Protein AF-A0A3D4HTP5-F1 (afdb_monomer)

Secondary structure (DSSP, 8-state):
-EEETTEEEEEEE-TTS-EEEEEEE---GGGG-GGGGSHHHHHHHHHHHHHHHHHHHHHHHHHHHHHHHHHHHHHHHHHHHTTS--S--------SSSTTTHHHHHHHHHHHHHHHHHHHHHHHHHHHHHIIIIIHHHHHHHHHTTT---HHHHHHHHHHHHHHHHHHHHHHHTTSHHHHHHHHHHHHHHHHHHHHHTT----HHHHHTS-S--TT-THHHHHHHHHHHHHS---HHHHHHHHHHHHHHH--

Structure (mmCIF, N/CA/C/O backbone):
data_AF-A0A3D4HTP5-F1
#
_entry.id   AF-A0A3D4HTP5-F1
#
loop_
_atom_site.group_PDB
_atom_site.id
_atom_site.type_symbol
_atom_site.label_atom_id
_atom_site.label_alt_id
_atom_site.label_comp_id
_atom_site.label_asym_id
_atom_site.label_entity_id
_atom_site.label_seq_id
_atom_site.pdbx_PDB_ins_code
_atom_site.Cartn_x
_atom_site.Cartn_y
_atom_site.Cartn_z
_atom_site.occupancy
_atom_site.B_iso_or_equiv
_atom_site.auth_seq_id
_atom_site.auth_comp_id
_atom_site.auth_asym_id
_atom_site.auth_atom_id
_atom_site.pdbx_PDB_model_num
ATOM 1 N N . MET A 1 1 ? -6.773 -2.647 12.340 1.00 84.62 1 MET A N 1
ATOM 2 C CA . MET A 1 1 ? -7.974 -3.427 11.977 1.00 84.62 1 MET A CA 1
ATOM 3 C C . MET A 1 1 ? -7.534 -4.871 11.833 1.00 84.62 1 MET A C 1
ATOM 5 O O . MET A 1 1 ? -6.486 -5.080 11.247 1.00 84.62 1 MET A O 1
ATOM 9 N N . MET A 1 2 ? -8.276 -5.836 12.369 1.00 85.44 2 MET A N 1
ATOM 10 C CA . MET A 1 2 ? -8.058 -7.263 12.102 1.00 85.44 2 MET A CA 1
ATOM 11 C C . MET A 1 2 ? -9.326 -7.842 11.483 1.00 85.44 2 MET A C 1
ATOM 13 O O . MET A 1 2 ? -10.420 -7.552 11.966 1.00 85.44 2 MET A O 1
ATOM 17 N N . LYS A 1 3 ? -9.192 -8.648 10.428 1.00 82.50 3 LYS A N 1
ATOM 18 C CA . LYS A 1 3 ? -10.312 -9.311 9.747 1.00 82.50 3 LYS A CA 1
ATOM 19 C C . LYS A 1 3 ? -10.199 -10.824 9.912 1.00 82.50 3 LYS A C 1
ATOM 21 O O . LYS A 1 3 ? -9.136 -11.393 9.683 1.00 82.50 3 LYS A O 1
ATOM 26 N N . ASN A 1 4 ? -11.307 -11.469 10.254 1.00 83.81 4 ASN A N 1
ATOM 27 C CA . ASN A 1 4 ? -11.456 -12.916 10.251 1.00 83.81 4 ASN A CA 1
ATOM 28 C C . ASN A 1 4 ? -12.763 -13.285 9.541 1.00 83.81 4 ASN A C 1
ATOM 30 O O . ASN A 1 4 ? -13.847 -13.001 10.052 1.00 83.81 4 ASN A O 1
ATOM 34 N N . GLN A 1 5 ? -12.651 -13.908 8.366 1.00 82.88 5 GLN A N 1
ATOM 35 C CA . GLN A 1 5 ? -13.792 -14.252 7.509 1.00 82.88 5 GLN A CA 1
ATOM 36 C C . GLN A 1 5 ? -14.710 -13.031 7.284 1.00 82.88 5 GLN A C 1
ATOM 38 O O . GLN A 1 5 ? -14.264 -12.024 6.726 1.00 82.88 5 GLN A O 1
ATOM 43 N N . ASP A 1 6 ? -15.949 -13.104 7.765 1.00 82.44 6 ASP A N 1
ATOM 44 C CA . ASP A 1 6 ? -16.995 -12.088 7.609 1.00 82.44 6 ASP A CA 1
ATOM 45 C C . ASP A 1 6 ? -17.052 -11.108 8.792 1.00 82.44 6 ASP A C 1
ATOM 47 O O . ASP A 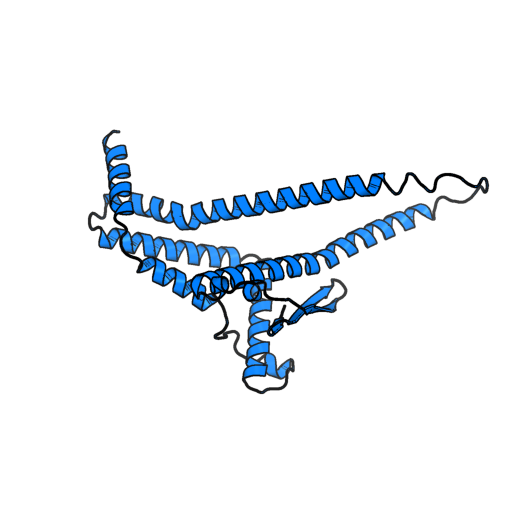1 6 ? -17.965 -10.292 8.910 1.00 82.44 6 ASP A O 1
ATOM 51 N N . THR A 1 7 ? -16.075 -11.173 9.694 1.00 85.06 7 THR A N 1
ATOM 52 C CA . THR A 1 7 ? -15.962 -10.281 10.850 1.00 85.06 7 THR A CA 1
ATOM 53 C C . THR A 1 7 ? -14.696 -9.451 10.755 1.00 85.06 7 THR A C 1
ATOM 55 O O . THR A 1 7 ? -13.649 -9.920 10.306 1.00 85.06 7 THR A O 1
ATOM 58 N N . TYR A 1 8 ? -14.774 -8.200 11.193 1.00 88.88 8 TYR A N 1
ATOM 59 C CA . TYR A 1 8 ? -13.596 -7.374 11.394 1.00 88.88 8 TYR A CA 1
ATOM 60 C C . TYR A 1 8 ? -13.726 -6.562 12.680 1.00 88.88 8 TYR A C 1
ATOM 62 O O . TYR A 1 8 ? -14.823 -6.201 13.110 1.00 88.88 8 TYR A O 1
ATOM 70 N N . ALA A 1 9 ? -12.585 -6.302 13.306 1.00 89.50 9 ALA A N 1
ATOM 71 C CA . ALA A 1 9 ? -12.478 -5.479 14.495 1.00 89.50 9 ALA A CA 1
ATOM 72 C C . ALA A 1 9 ? -11.539 -4.302 14.229 1.00 89.50 9 ALA A C 1
ATOM 74 O O . ALA A 1 9 ? -10.416 -4.471 13.732 1.00 89.50 9 ALA A O 1
ATOM 75 N N . THR A 1 10 ? -11.986 -3.109 14.598 1.00 88.75 10 THR A N 1
ATOM 76 C CA . THR A 1 10 ? -11.198 -1.881 14.533 1.00 88.75 10 THR A CA 1
ATOM 77 C C . THR A 1 10 ? -11.013 -1.351 15.941 1.00 88.75 10 THR A C 1
ATOM 79 O O . THR A 1 10 ? -11.982 -1.011 16.609 1.00 88.75 10 THR A O 1
ATOM 82 N N . ALA A 1 11 ? -9.760 -1.278 16.382 1.00 89.00 11 ALA A N 1
ATOM 83 C CA . ALA A 1 11 ? -9.383 -0.629 17.627 1.00 89.00 11 ALA A CA 1
ATOM 84 C C . ALA A 1 11 ? -8.788 0.748 17.317 1.00 89.00 11 ALA A C 1
ATOM 86 O O . ALA A 1 11 ? -7.872 0.844 16.497 1.00 89.00 11 ALA A O 1
ATOM 87 N N . VAL A 1 12 ? -9.297 1.790 17.971 1.00 87.56 12 VAL A N 1
ATOM 88 C CA . VAL A 1 12 ? -8.819 3.173 17.851 1.00 87.56 12 VAL A CA 1
ATOM 89 C C . VAL A 1 12 ? -8.373 3.640 19.230 1.00 87.56 12 VAL A C 1
ATOM 91 O O . VAL A 1 12 ? -9.108 3.494 20.205 1.00 87.56 12 VAL A O 1
ATOM 94 N N . ARG A 1 13 ? -7.157 4.184 19.319 1.00 87.31 13 ARG A N 1
ATOM 95 C CA . ARG A 1 13 ? -6.665 4.857 20.524 1.00 87.31 13 ARG A CA 1
ATOM 96 C C . ARG A 1 13 ? -7.068 6.326 20.443 1.00 87.31 13 ARG A C 1
ATOM 98 O O . ARG A 1 13 ? -6.593 7.026 19.552 1.00 87.31 13 ARG A O 1
ATOM 105 N N . LYS A 1 14 ? -7.913 6.769 21.366 1.00 86.75 14 LYS A N 1
ATOM 106 C CA . LYS A 1 14 ? -8.304 8.171 21.511 1.00 86.75 14 LYS A CA 1
ATOM 107 C C . LYS A 1 14 ? -7.151 9.017 22.080 1.00 86.75 14 LYS A C 1
ATOM 109 O O . LYS A 1 14 ? -6.247 8.464 22.719 1.00 86.75 14 LYS A O 1
ATOM 114 N N . PRO A 1 15 ? -7.196 10.351 21.932 1.00 80.31 15 PRO A N 1
ATOM 115 C CA . PRO A 1 15 ? -6.249 11.277 22.563 1.00 80.31 15 PRO A CA 1
ATOM 116 C C . PRO A 1 15 ? -6.150 11.137 24.090 1.00 80.31 15 PRO A C 1
ATOM 118 O O . PRO A 1 15 ? -5.066 11.276 24.652 1.00 80.31 15 PRO A O 1
ATOM 121 N N . ASN A 1 16 ? -7.244 10.762 24.763 1.00 85.31 16 ASN A N 1
ATOM 122 C CA . ASN A 1 16 ? -7.269 10.463 26.202 1.00 85.31 16 ASN A CA 1
ATOM 123 C C . ASN A 1 16 ? -6.614 9.109 26.584 1.00 85.31 16 ASN A C 1
ATOM 125 O O . ASN A 1 16 ? -6.737 8.671 27.726 1.00 85.31 16 ASN A O 1
ATOM 129 N N . ASN A 1 17 ? -5.932 8.441 25.643 1.00 83.56 17 ASN A N 1
ATOM 130 C CA . ASN A 1 17 ? -5.329 7.106 25.756 1.00 83.56 17 ASN A CA 1
ATOM 131 C C . ASN A 1 17 ? -6.298 5.928 25.944 1.00 83.56 17 ASN A C 1
ATOM 133 O O . ASN A 1 17 ? -5.842 4.788 26.073 1.00 83.56 17 ASN A O 1
ATOM 137 N N . GLU A 1 18 ? -7.606 6.157 25.890 1.00 88.94 18 GLU A N 1
ATOM 138 C CA . GLU A 1 18 ? -8.606 5.096 25.887 1.00 88.94 18 GLU A CA 1
ATOM 139 C C . GLU A 1 18 ? -8.599 4.357 24.541 1.00 88.94 18 GLU A C 1
ATOM 141 O O . GLU A 1 18 ? -8.427 4.960 23.479 1.00 88.94 18 GLU A O 1
ATOM 146 N N . ILE A 1 19 ? -8.798 3.039 24.567 1.00 88.25 19 ILE A N 1
ATOM 147 C CA . ILE A 1 19 ? -8.911 2.223 23.356 1.00 88.25 19 ILE A CA 1
ATOM 148 C C . ILE A 1 19 ? -10.373 1.830 23.177 1.00 88.25 19 ILE A C 1
ATOM 150 O O . ILE A 1 19 ? -10.915 1.081 23.985 1.00 88.25 19 ILE A O 1
ATOM 154 N N . VAL A 1 20 ? -10.991 2.291 22.090 1.00 88.69 20 VAL A N 1
ATOM 155 C CA . VAL A 1 20 ? -12.335 1.859 21.691 1.00 88.69 20 VAL A CA 1
ATOM 156 C C . VAL A 1 20 ? -12.218 0.814 20.602 1.00 88.69 20 VAL A C 1
ATOM 158 O O . VAL A 1 20 ? -11.458 0.977 19.649 1.00 88.69 20 VAL A O 1
ATOM 161 N N . VAL A 1 21 ? -12.984 -0.263 20.746 1.00 89.62 21 VAL A N 1
ATOM 162 C CA . VAL A 1 21 ? -13.021 -1.364 19.788 1.00 89.62 21 VAL A CA 1
ATOM 163 C C . VAL A 1 21 ? -14.419 -1.470 19.206 1.00 89.62 21 VAL A C 1
ATOM 165 O O . VAL A 1 21 ? -15.380 -1.720 19.928 1.00 89.62 21 VAL A O 1
ATOM 168 N N . GLU A 1 22 ? -14.521 -1.336 17.890 1.00 87.50 22 GLU A N 1
ATOM 169 C CA . GLU A 1 22 ? -15.730 -1.669 17.148 1.00 87.50 22 GLU A CA 1
ATOM 170 C C . GLU A 1 22 ? -15.566 -3.051 16.521 1.00 87.50 22 GLU A C 1
ATOM 172 O O . GLU A 1 22 ? -14.589 -3.309 15.811 1.00 87.50 22 GLU A O 1
ATOM 177 N N . LYS A 1 23 ? -16.527 -3.942 16.769 1.00 88.19 23 LYS A N 1
ATOM 178 C CA . LYS A 1 23 ? -16.663 -5.206 16.043 1.00 88.19 23 LYS A CA 1
ATOM 179 C C . LYS A 1 23 ? -17.814 -5.061 15.063 1.00 88.19 23 LYS A C 1
ATOM 181 O O . LYS A 1 23 ? -18.938 -4.792 15.472 1.00 88.19 23 LYS A O 1
ATOM 186 N N . SER A 1 24 ? -17.529 -5.277 13.789 1.00 84.19 24 SER A N 1
ATOM 187 C CA . SER A 1 24 ? -18.505 -5.165 12.713 1.00 84.19 24 SER A CA 1
ATOM 188 C C . SER A 1 24 ? -18.488 -6.430 11.853 1.00 84.19 24 SER A C 1
ATOM 190 O O . SER A 1 24 ? -17.481 -7.135 11.751 1.00 84.19 24 SER A O 1
ATOM 192 N N . THR A 1 25 ? -19.630 -6.731 11.237 1.00 83.12 25 THR A N 1
ATOM 193 C CA . THR A 1 25 ? -19.750 -7.816 10.256 1.00 83.12 25 THR A CA 1
ATOM 194 C C . THR A 1 25 ? -19.745 -7.238 8.849 1.00 83.12 25 THR A C 1
ATOM 196 O O . THR A 1 25 ? -20.262 -6.148 8.594 1.00 83.12 25 THR A O 1
ATOM 199 N N . TYR A 1 26 ? -19.132 -7.964 7.927 1.00 74.12 26 TYR A N 1
ATOM 200 C CA . TYR A 1 26 ? -19.064 -7.625 6.520 1.00 74.12 26 TYR A CA 1
ATOM 201 C C . TYR A 1 26 ? -19.569 -8.808 5.700 1.00 74.12 26 TYR A C 1
ATOM 203 O O . TYR A 1 26 ? -19.064 -9.917 5.832 1.00 74.12 26 TYR A O 1
ATOM 211 N N . LYS A 1 27 ? -20.557 -8.567 4.837 1.00 71.75 27 LYS A N 1
ATOM 212 C CA . LYS A 1 27 ? -21.042 -9.570 3.884 1.00 71.75 27 LYS A CA 1
ATOM 213 C C . LYS A 1 27 ? -20.348 -9.343 2.548 1.00 71.75 27 LYS A C 1
ATOM 215 O O . LYS A 1 27 ? -20.526 -8.276 1.961 1.00 71.75 27 LYS A O 1
ATOM 220 N N . ASN A 1 28 ? -19.592 -10.335 2.077 1.00 66.75 28 ASN A N 1
ATOM 221 C CA . ASN A 1 28 ? -18.894 -10.246 0.796 1.00 66.75 28 ASN A CA 1
ATOM 222 C C . ASN A 1 28 ? -19.899 -10.041 -0.339 1.00 66.75 28 ASN A C 1
ATOM 224 O O . ASN A 1 28 ? -20.888 -10.766 -0.467 1.00 66.75 28 ASN A O 1
ATOM 228 N N . PHE A 1 29 ? -19.642 -9.047 -1.188 1.00 63.19 29 PHE A N 1
ATOM 229 C CA . PHE A 1 29 ? -20.507 -8.788 -2.338 1.00 63.19 29 PHE A CA 1
ATOM 230 C C . PHE A 1 29 ? -20.391 -9.904 -3.392 1.00 63.19 29 PHE A C 1
ATOM 232 O O . PHE A 1 29 ? -21.346 -10.200 -4.114 1.00 63.19 29 PHE A O 1
ATOM 239 N N . SER A 1 30 ? -19.233 -10.572 -3.418 1.00 57.81 30 SER A N 1
ATOM 240 C CA . SER A 1 30 ? -18.876 -11.663 -4.333 1.00 57.81 30 SER A CA 1
ATOM 241 C C . SER A 1 30 ? -19.809 -12.885 -4.267 1.00 57.81 30 SER A C 1
ATOM 243 O O . SER A 1 30 ? -19.968 -13.596 -5.261 1.00 57.81 30 SER A O 1
ATOM 245 N N . ASP A 1 31 ? -20.508 -13.105 -3.148 1.00 62.72 31 ASP A N 1
ATOM 246 C CA . ASP A 1 31 ? -21.369 -14.284 -2.972 1.00 62.72 31 ASP A CA 1
ATOM 247 C C . ASP A 1 31 ? -22.718 -14.182 -3.705 1.00 62.72 31 ASP A C 1
ATOM 249 O O . ASP A 1 31 ? -23.429 -15.180 -3.844 1.00 62.72 31 ASP A O 1
ATOM 253 N N . LYS A 1 32 ? -23.077 -12.998 -4.225 1.00 65.19 32 LYS A N 1
ATOM 254 C CA . LYS A 1 32 ? -24.398 -12.758 -4.828 1.00 65.19 32 LYS A CA 1
ATOM 255 C C . LYS A 1 32 ? -24.567 -13.276 -6.258 1.00 65.19 32 LYS A C 1
ATOM 257 O O . LYS A 1 32 ? -25.706 -13.471 -6.674 1.00 65.19 32 LYS A O 1
ATOM 262 N N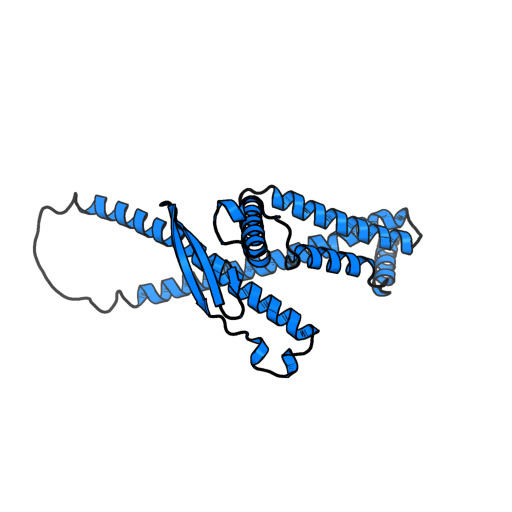 . VAL A 1 33 ? -23.499 -13.483 -7.039 1.00 66.25 33 VAL A N 1
ATOM 263 C CA . VAL A 1 33 ? -23.645 -13.785 -8.481 1.00 66.25 33 VAL A CA 1
ATOM 264 C C . VAL A 1 33 ? -22.615 -14.807 -8.969 1.00 66.25 33 VAL A C 1
ATOM 266 O O . VAL A 1 33 ? -21.415 -14.646 -8.767 1.00 66.25 33 VAL A O 1
ATOM 269 N N . LYS A 1 34 ? -23.069 -15.869 -9.656 1.00 64.88 34 LYS A N 1
ATOM 270 C CA . LYS A 1 34 ? -22.221 -16.999 -10.107 1.00 64.88 34 LYS A CA 1
ATOM 271 C C . LYS A 1 34 ? -21.046 -16.576 -11.004 1.00 64.88 34 LYS A C 1
ATOM 273 O O . LYS A 1 34 ? -19.995 -17.209 -10.949 1.00 64.88 34 LYS A O 1
ATOM 278 N N . LEU A 1 35 ? -21.202 -15.501 -11.778 1.00 67.88 35 LEU A N 1
ATOM 279 C CA . LEU A 1 35 ? -20.174 -14.965 -12.679 1.00 67.88 35 LEU A CA 1
ATOM 280 C C . LEU A 1 35 ? -18.942 -14.415 -11.931 1.00 67.88 35 LEU A C 1
ATOM 282 O O . LEU A 1 35 ? -17.831 -14.426 -12.456 1.00 67.88 35 LEU A O 1
ATOM 286 N N . PHE A 1 36 ? -19.110 -14.013 -10.670 1.00 62.38 36 PHE A N 1
ATOM 287 C CA . PHE A 1 36 ? -18.049 -13.452 -9.831 1.00 62.38 36 PHE A CA 1
ATOM 288 C C . PHE A 1 36 ? -17.161 -14.495 -9.142 1.00 62.38 36 PHE A C 1
ATOM 290 O O . PHE A 1 36 ? -16.182 -14.146 -8.484 1.00 62.38 36 PHE A O 1
ATOM 297 N N . LYS A 1 37 ? -17.443 -15.787 -9.350 1.00 66.19 37 LYS A N 1
ATOM 298 C CA . LYS A 1 37 ? -16.607 -16.893 -8.858 1.00 66.19 37 LYS A CA 1
ATOM 299 C C . LYS A 1 37 ? -15.387 -17.172 -9.741 1.00 66.19 37 LYS A C 1
ATOM 301 O O . LYS A 1 37 ? -14.490 -17.892 -9.306 1.00 66.19 37 LYS A O 1
ATOM 306 N N . LEU A 1 38 ? -15.337 -16.610 -10.953 1.00 78.25 38 LEU A N 1
ATOM 307 C CA . LEU A 1 38 ? -14.179 -16.718 -11.843 1.00 78.25 38 LEU A CA 1
ATOM 308 C C . LEU A 1 38 ? -12.942 -16.070 -11.194 1.00 78.25 38 LEU A C 1
ATOM 310 O O . LEU A 1 38 ? -13.060 -14.980 -10.632 1.00 78.25 38 LEU A O 1
ATOM 314 N N . PRO A 1 39 ? -11.748 -16.681 -11.293 1.00 74.69 39 PRO A N 1
ATOM 315 C CA . PRO A 1 39 ? -10.568 -16.280 -10.520 1.00 74.69 39 PRO A CA 1
ATOM 316 C C . PRO A 1 39 ? -10.146 -14.815 -10.728 1.00 74.69 39 PRO A C 1
ATOM 318 O O . PRO A 1 39 ? -9.724 -14.163 -9.775 1.00 74.69 39 PRO A O 1
ATOM 321 N N . ILE A 1 40 ? -10.325 -14.267 -11.936 1.00 78.06 40 ILE A N 1
ATOM 322 C CA . ILE A 1 40 ? -9.997 -12.866 -12.257 1.00 78.06 40 ILE A CA 1
ATOM 323 C C . ILE A 1 40 ? -10.972 -11.899 -11.567 1.00 78.06 40 ILE A C 1
ATOM 325 O O . ILE A 1 40 ? -10.557 -10.990 -10.849 1.00 78.06 40 ILE A O 1
ATOM 329 N N . PHE A 1 41 ? -12.278 -12.114 -11.746 1.00 77.44 41 PHE A N 1
ATOM 330 C CA . PHE A 1 41 ? -13.315 -11.252 -11.172 1.00 77.44 41 PHE A CA 1
ATOM 331 C C . PHE A 1 41 ? -13.378 -11.367 -9.649 1.00 77.44 41 PHE A C 1
ATOM 333 O O . PHE A 1 41 ? -13.587 -10.369 -8.963 1.00 77.44 41 PHE A O 1
ATOM 340 N N . ARG A 1 42 ? -13.107 -12.562 -9.114 1.00 78.06 42 ARG A N 1
ATOM 341 C CA . ARG A 1 42 ? -13.010 -12.810 -7.677 1.00 78.06 42 ARG A CA 1
ATOM 342 C C . ARG A 1 42 ? -11.931 -11.944 -7.028 1.00 78.06 42 ARG A C 1
ATOM 344 O O . ARG A 1 42 ? -12.199 -11.325 -6.004 1.00 78.06 42 ARG A O 1
ATOM 351 N N . GLY A 1 43 ? -10.733 -11.881 -7.616 1.00 77.06 43 GLY A N 1
ATOM 352 C CA . GLY A 1 43 ? -9.633 -11.067 -7.088 1.00 77.06 43 GLY A CA 1
ATOM 353 C C . GLY A 1 43 ? -9.961 -9.573 -7.078 1.00 77.06 43 GLY A C 1
ATOM 354 O O . GLY A 1 43 ? -9.771 -8.909 -6.061 1.00 77.06 43 GLY A O 1
ATOM 355 N N . MET A 1 44 ? -10.523 -9.063 -8.179 1.00 81.75 44 MET A N 1
ATOM 356 C CA . MET A 1 44 ? -10.936 -7.660 -8.289 1.00 81.75 44 MET A CA 1
ATOM 357 C C . MET A 1 44 ? -12.003 -7.287 -7.254 1.00 81.75 44 MET A C 1
ATOM 359 O O . MET A 1 44 ? -11.900 -6.242 -6.620 1.00 81.75 44 MET A O 1
ATOM 363 N N . LEU A 1 45 ? -13.004 -8.142 -7.042 1.00 80.75 45 LEU A N 1
ATOM 364 C CA . LEU A 1 45 ? -14.053 -7.877 -6.058 1.00 80.75 45 LEU A CA 1
ATOM 365 C C . LEU A 1 45 ? -13.538 -7.918 -4.626 1.00 80.75 45 LEU A C 1
ATOM 367 O O . LEU A 1 45 ? -13.829 -7.010 -3.861 1.00 80.75 45 LEU A O 1
ATOM 371 N N . VAL A 1 46 ? -12.717 -8.911 -4.275 1.00 79.00 46 VAL A N 1
ATOM 372 C CA . VAL A 1 46 ? -12.096 -8.975 -2.943 1.00 79.00 46 VAL A CA 1
ATOM 373 C C . VAL A 1 46 ? -11.228 -7.740 -2.682 1.00 79.00 46 VAL A C 1
ATOM 375 O O . VAL A 1 46 ? -11.210 -7.224 -1.564 1.00 79.00 46 VAL A O 1
ATOM 378 N N . PHE A 1 47 ? -10.542 -7.234 -3.710 1.00 82.12 47 PHE A N 1
ATOM 379 C CA . PHE A 1 47 ? -9.792 -5.986 -3.622 1.00 82.12 47 PHE A CA 1
ATOM 380 C C . PHE A 1 47 ? -10.709 -4.784 -3.353 1.00 82.12 47 PHE A C 1
ATOM 382 O O . PHE A 1 47 ? -10.464 -4.050 -2.396 1.00 82.12 47 PHE A O 1
ATOM 389 N N . VAL A 1 48 ? -11.785 -4.610 -4.130 1.00 83.31 48 VAL A N 1
ATOM 390 C CA . VAL A 1 48 ? -12.764 -3.525 -3.923 1.00 83.31 48 VAL A CA 1
ATOM 391 C C . VAL A 1 48 ? -13.392 -3.611 -2.531 1.00 83.31 48 VAL A C 1
ATOM 393 O O . VAL A 1 48 ? -13.445 -2.609 -1.822 1.00 83.31 48 VAL A O 1
ATOM 396 N N . ASP A 1 49 ? -13.786 -4.806 -2.099 1.00 82.31 49 ASP A N 1
ATOM 397 C CA . ASP A 1 49 ? -14.349 -5.052 -0.773 1.00 82.31 49 ASP A CA 1
ATOM 398 C C . ASP A 1 49 ? -13.359 -4.626 0.327 1.00 82.31 49 ASP A C 1
ATOM 400 O O . ASP A 1 49 ? -13.726 -3.920 1.269 1.00 82.31 49 ASP A O 1
ATOM 404 N N . SER A 1 50 ? -12.076 -4.982 0.183 1.00 83.00 50 SER A N 1
ATOM 405 C CA . SER A 1 50 ? -11.020 -4.576 1.119 1.00 83.00 50 SER A CA 1
ATOM 406 C C . SER A 1 50 ? -10.791 -3.060 1.144 1.00 83.00 50 SER A C 1
ATOM 408 O O . SER A 1 50 ? -10.589 -2.493 2.220 1.00 83.00 50 SER A O 1
ATOM 410 N N . LEU A 1 51 ? -10.899 -2.391 -0.010 1.00 84.69 51 LEU A N 1
ATOM 411 C CA . LEU A 1 51 ? -10.768 -0.940 -0.131 1.00 84.69 51 LEU A CA 1
ATOM 412 C C . LEU A 1 51 ? -11.923 -0.224 0.578 1.00 84.69 51 LEU A C 1
ATOM 414 O O . LEU A 1 51 ? -11.687 0.699 1.354 1.00 84.69 51 LEU A O 1
ATOM 418 N N . VAL A 1 52 ? -13.161 -0.681 0.368 1.00 83.81 52 VAL A N 1
ATOM 419 C CA . VAL A 1 52 ? -14.358 -0.118 1.014 1.00 83.81 52 VAL A CA 1
ATOM 420 C C . VAL A 1 52 ? -14.280 -0.266 2.535 1.00 83.81 52 VAL A C 1
ATOM 422 O O . VAL A 1 52 ? -14.513 0.701 3.261 1.00 83.81 52 VAL A O 1
ATOM 425 N N . ILE A 1 53 ? -13.910 -1.450 3.036 1.00 84.88 53 ILE A N 1
ATOM 426 C CA . ILE A 1 53 ? -13.741 -1.692 4.480 1.00 84.88 53 ILE A CA 1
ATOM 427 C C . ILE A 1 53 ? -12.609 -0.823 5.050 1.00 84.88 53 ILE A C 1
ATOM 429 O O . ILE A 1 53 ? -12.746 -0.272 6.148 1.00 84.88 53 ILE A O 1
ATOM 433 N N . GLY A 1 54 ? -11.512 -0.674 4.301 1.00 85.19 54 GLY A N 1
ATOM 434 C CA . GLY A 1 54 ? -10.392 0.197 4.647 1.00 85.19 54 GLY A CA 1
ATOM 435 C C . GLY A 1 54 ? -10.824 1.654 4.806 1.00 85.19 54 GLY A C 1
ATOM 436 O O . GLY A 1 54 ? -10.609 2.234 5.867 1.00 85.19 54 GLY A O 1
ATOM 437 N N . LEU A 1 55 ? -11.512 2.215 3.807 1.00 84.62 55 LEU A N 1
ATOM 438 C CA . LEU A 1 55 ? -12.033 3.587 3.846 1.00 84.62 55 LEU A CA 1
ATOM 439 C C . LEU A 1 55 ? -13.028 3.793 4.991 1.00 84.62 55 LEU A C 1
ATOM 441 O O . LEU A 1 55 ? -12.917 4.767 5.731 1.00 84.62 55 LEU A O 1
ATOM 445 N N . LYS A 1 56 ? -13.958 2.851 5.198 1.00 84.69 56 LYS A N 1
ATOM 446 C CA . LYS A 1 56 ? -14.904 2.905 6.323 1.00 84.69 56 LYS A CA 1
ATOM 447 C C . LYS A 1 56 ? -14.174 2.951 7.666 1.00 84.69 56 LYS A C 1
ATOM 449 O O . LYS A 1 56 ? -14.561 3.700 8.554 1.00 84.69 56 LYS A O 1
ATOM 454 N N . THR A 1 57 ? -13.109 2.167 7.802 1.00 85.81 57 THR A N 1
ATOM 455 C CA . THR A 1 57 ? -12.301 2.109 9.024 1.00 85.81 57 THR A CA 1
ATOM 456 C C . THR A 1 57 ? -11.486 3.379 9.245 1.00 85.81 57 THR A C 1
ATOM 458 O O . THR A 1 57 ? -11.391 3.839 10.380 1.00 85.81 57 THR A O 1
ATOM 461 N N . LEU A 1 58 ? -10.942 3.972 8.180 1.00 85.38 58 LEU A N 1
ATOM 462 C CA . LEU A 1 58 ? -10.260 5.263 8.256 1.00 85.38 58 LEU A CA 1
ATOM 463 C C . LEU A 1 58 ? -11.229 6.370 8.683 1.00 85.38 58 LEU A C 1
ATOM 465 O O . LEU A 1 58 ? -10.938 7.084 9.639 1.00 85.38 58 LEU A O 1
ATOM 469 N N . ASN A 1 59 ? -12.407 6.442 8.060 1.00 84.88 59 ASN A N 1
ATOM 470 C CA . ASN A 1 59 ? -13.436 7.422 8.415 1.00 84.88 59 ASN A CA 1
ATOM 471 C C . ASN A 1 59 ? -13.924 7.240 9.859 1.00 84.88 59 ASN A C 1
ATOM 473 O O . ASN A 1 59 ? -14.050 8.218 10.586 1.00 84.88 59 ASN A O 1
ATOM 477 N N . TYR A 1 60 ? -14.122 5.995 10.304 1.00 85.50 60 TYR A N 1
ATOM 478 C CA . TYR A 1 60 ? -14.452 5.708 11.702 1.00 85.50 60 TYR A CA 1
ATOM 479 C C . TYR A 1 60 ? -13.347 6.154 12.664 1.00 85.50 60 TYR A C 1
ATOM 481 O O . TYR A 1 60 ? -13.631 6.704 13.718 1.00 85.50 60 TYR A O 1
ATOM 489 N N . SER A 1 61 ? -12.071 5.953 12.322 1.00 84.81 61 SER A N 1
ATOM 490 C CA . SER A 1 61 ? -10.984 6.456 13.168 1.00 84.81 61 SER A CA 1
ATOM 491 C C . SER A 1 61 ? -10.918 7.983 13.196 1.00 84.81 61 SER A C 1
ATOM 493 O O . SER A 1 61 ? -10.618 8.540 14.246 1.00 84.81 61 SER A O 1
ATOM 495 N N . ALA A 1 62 ? -11.230 8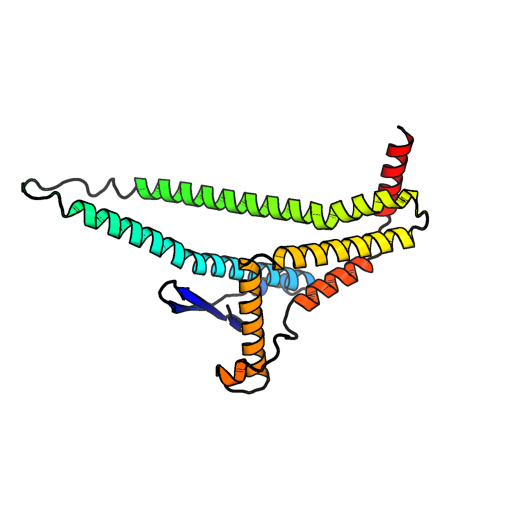.644 12.077 1.00 84.19 62 ALA A N 1
ATOM 496 C CA . ALA A 1 62 ? -11.210 10.097 11.950 1.00 84.19 62 ALA A CA 1
ATOM 497 C C . ALA A 1 62 ? -12.333 10.776 12.749 1.00 84.19 62 ALA A C 1
ATOM 499 O O . ALA A 1 62 ? -12.085 11.818 13.350 1.00 84.19 62 ALA A O 1
ATOM 500 N N . SER A 1 63 ? -13.522 10.166 12.842 1.00 82.69 63 SER A N 1
ATOM 501 C CA . SER A 1 63 ? -14.653 10.766 13.567 1.00 82.69 63 SER A CA 1
ATOM 502 C C . SER A 1 63 ? -14.346 11.025 15.046 1.00 82.69 63 SER A C 1
ATOM 504 O O . SER A 1 63 ? -14.774 12.034 15.587 1.00 82.69 63 SER A O 1
ATOM 506 N N . PHE A 1 64 ? -13.516 10.193 15.691 1.00 80.12 64 PHE A N 1
ATOM 507 C CA . PHE A 1 64 ? -13.090 10.428 17.080 1.00 80.12 64 PHE A CA 1
ATOM 508 C C . PHE A 1 64 ? -12.232 11.685 17.270 1.00 80.12 64 PHE A C 1
ATOM 510 O O . PHE A 1 64 ? -12.152 12.188 18.386 1.00 80.12 64 PHE A O 1
ATOM 517 N N . PHE A 1 65 ? -11.579 12.179 16.216 1.00 73.06 65 PHE A N 1
ATOM 518 C CA . PHE A 1 65 ? -10.789 13.410 16.269 1.00 73.06 65 PHE A CA 1
ATOM 519 C C . PHE A 1 65 ? -11.640 14.642 15.932 1.00 73.06 65 PHE A C 1
ATOM 521 O O . PHE A 1 65 ? -11.415 15.708 16.497 1.00 73.06 65 PHE A O 1
ATOM 528 N N . GLU A 1 66 ? -12.653 14.493 15.074 1.00 66.12 66 GLU A N 1
ATOM 529 C CA . GLU A 1 66 ? -13.605 15.563 14.744 1.00 66.12 66 GLU A CA 1
ATOM 530 C C . GLU A 1 66 ? -14.583 15.840 15.904 1.00 66.12 66 GLU A C 1
ATOM 532 O O . GLU A 1 66 ? -14.811 16.999 16.264 1.00 66.12 66 GLU A O 1
ATOM 537 N N . ASP A 1 67 ? -15.088 14.785 16.556 1.00 58.66 67 ASP A N 1
ATOM 538 C CA . ASP A 1 67 ? -16.034 14.879 17.678 1.00 58.66 67 ASP A CA 1
ATOM 539 C C . ASP A 1 67 ? -15.423 15.581 18.913 1.00 58.66 67 ASP A C 1
ATOM 541 O O . ASP A 1 67 ? -16.126 16.267 19.663 1.00 58.66 67 ASP A O 1
ATOM 545 N N . GLU A 1 68 ? -14.110 15.448 19.142 1.00 54.19 68 GLU A N 1
ATOM 546 C CA . GLU A 1 68 ? -13.409 16.132 20.240 1.00 54.19 68 GLU A CA 1
ATOM 547 C C . GLU A 1 68 ? -13.211 17.633 19.965 1.00 54.19 68 GLU A C 1
ATOM 549 O O . GLU A 1 68 ? -13.374 18.450 20.879 1.00 54.19 68 GLU A O 1
ATOM 554 N N . GLU A 1 69 ? -12.944 18.027 18.713 1.00 51.34 69 GLU A N 1
ATOM 555 C CA . GLU A 1 69 ? -12.847 19.441 18.331 1.00 51.34 69 GLU A CA 1
ATOM 556 C C . GLU A 1 69 ? -14.179 20.186 18.504 1.00 51.34 69 GLU A C 1
ATOM 558 O O . GLU A 1 69 ? -14.191 21.350 18.921 1.00 51.34 69 GLU A O 1
ATOM 563 N N . GLU A 1 70 ? -15.307 19.543 18.186 1.00 53.12 70 GLU A N 1
ATOM 564 C CA . GLU A 1 70 ? -16.639 20.114 18.413 1.00 53.12 70 GLU A CA 1
ATOM 565 C C . GLU A 1 70 ? -16.937 20.256 19.914 1.00 53.12 70 GLU A C 1
ATOM 567 O O . GLU A 1 70 ? -17.381 21.321 20.357 1.00 53.12 70 GLU A O 1
ATOM 572 N N . GLN A 1 71 ? -16.583 19.254 20.729 1.00 49.78 71 GLN A N 1
ATOM 573 C CA . GLN A 1 71 ? -16.758 19.306 22.186 1.00 49.78 71 GLN A CA 1
ATOM 574 C C . GLN A 1 71 ? -15.864 20.355 22.874 1.00 49.78 71 GLN A C 1
ATOM 576 O O . GLN A 1 71 ? -16.296 20.990 23.842 1.00 49.78 71 GLN A O 1
ATOM 581 N N . GLU A 1 72 ? -14.636 20.592 22.400 1.00 51.00 72 GLU A N 1
ATOM 582 C CA . GLU A 1 72 ? -13.790 21.691 22.892 1.00 51.00 72 GLU A CA 1
ATOM 583 C C . GLU A 1 72 ? -14.337 23.072 22.505 1.00 51.00 72 GLU A C 1
ATOM 585 O O . GLU A 1 72 ? -14.328 24.006 23.323 1.00 51.00 72 GLU A O 1
ATOM 590 N N . LYS A 1 73 ? -14.845 23.216 21.273 1.00 43.94 73 LYS A N 1
ATOM 591 C CA . LYS A 1 73 ? -15.461 24.461 20.785 1.00 43.94 73 LYS A CA 1
ATOM 592 C C . LYS A 1 73 ? -16.745 24.786 21.559 1.00 43.94 73 LYS A C 1
ATOM 594 O O . LYS A 1 73 ? -16.975 25.958 21.878 1.00 43.94 73 LYS A O 1
ATOM 599 N N . ASP A 1 74 ? -17.524 23.779 21.946 1.00 46.44 74 ASP A N 1
ATOM 600 C CA . ASP A 1 74 ? -18.728 23.955 22.762 1.00 46.44 74 ASP A CA 1
ATOM 601 C C . ASP A 1 74 ? -18.411 24.268 24.233 1.00 46.44 74 ASP A C 1
ATOM 603 O O . ASP A 1 74 ? -19.001 25.193 24.799 1.00 46.44 74 ASP A O 1
ATOM 607 N N . LYS A 1 75 ? -17.387 23.636 24.828 1.00 41.75 75 LYS A N 1
ATOM 608 C CA . LYS A 1 75 ? -16.903 23.981 26.183 1.00 41.75 75 LYS A CA 1
ATOM 609 C C . LYS A 1 75 ? -16.354 25.411 26.278 1.00 41.75 75 LYS A C 1
ATOM 611 O O . LYS A 1 75 ? -16.518 26.065 27.312 1.00 41.75 75 LYS A O 1
ATOM 616 N N . LYS A 1 76 ? -15.727 25.938 25.215 1.00 41.44 76 LYS A N 1
ATOM 617 C CA . LYS A 1 76 ? -15.303 27.353 25.148 1.00 41.44 76 LYS A CA 1
ATOM 618 C C . LYS A 1 76 ? -16.487 28.317 25.023 1.00 41.44 76 LYS A C 1
ATOM 620 O O . LYS A 1 76 ? -16.455 29.379 25.641 1.00 41.44 76 LYS A O 1
ATOM 625 N N . LYS A 1 77 ? -17.539 27.954 24.281 1.00 37.19 77 LYS A N 1
ATOM 626 C CA . LYS A 1 77 ? -18.752 28.781 24.127 1.00 37.19 77 LYS A CA 1
ATOM 627 C C . LYS A 1 77 ? -19.622 28.819 25.385 1.00 37.19 77 LYS A C 1
ATOM 629 O O . LYS A 1 77 ? -20.267 29.842 25.625 1.00 37.19 77 LYS A O 1
ATOM 634 N N . ASP A 1 78 ? -19.625 27.758 26.191 1.00 37.34 78 ASP A N 1
ATOM 635 C CA . ASP A 1 78 ? -20.417 27.699 27.426 1.00 37.34 78 ASP A CA 1
ATOM 636 C C . ASP A 1 78 ? -19.800 28.559 28.548 1.00 37.34 78 ASP A C 1
ATOM 638 O O . ASP A 1 78 ? -20.485 29.364 29.181 1.00 37.34 78 ASP A O 1
ATOM 642 N N . LYS A 1 79 ? -18.462 28.560 28.675 1.00 36.16 79 LYS A N 1
ATOM 643 C CA . LYS A 1 79 ? -17.739 29.436 29.623 1.00 36.16 79 LYS A CA 1
ATOM 644 C C . LYS A 1 79 ? -17.902 30.939 29.346 1.00 36.16 79 LYS A C 1
ATOM 646 O O . LYS A 1 79 ? -17.704 31.749 30.248 1.00 36.16 79 LYS A O 1
ATOM 651 N N . THR A 1 80 ? -18.257 31.343 28.123 1.00 36.72 80 THR A N 1
ATOM 652 C CA . THR A 1 80 ? -18.517 32.758 27.788 1.00 36.72 80 THR A CA 1
ATOM 653 C C . THR A 1 80 ? -19.956 33.191 28.108 1.00 36.72 80 THR A C 1
ATOM 655 O O . THR A 1 80 ? -20.207 34.385 28.280 1.00 36.72 80 THR A O 1
ATOM 658 N N . LYS A 1 81 ? -20.911 32.258 28.233 1.00 33.50 81 LYS A N 1
ATOM 659 C CA . LYS A 1 81 ? -22.328 32.584 28.485 1.00 33.50 81 LYS A CA 1
ATOM 660 C C . LYS A 1 81 ? -22.681 32.737 29.964 1.00 33.50 81 LYS A C 1
ATOM 662 O O . LYS A 1 81 ? -23.630 33.461 30.264 1.00 33.50 81 LYS A O 1
ATOM 667 N N . ASP A 1 82 ? -21.895 32.165 30.873 1.00 34.53 82 ASP A N 1
ATOM 668 C CA . ASP A 1 82 ? -22.185 32.207 32.316 1.00 34.53 82 ASP A CA 1
ATOM 669 C C . ASP A 1 82 ? -21.792 33.539 33.002 1.00 34.53 82 ASP A C 1
ATOM 671 O O . ASP A 1 82 ? -22.219 33.843 34.110 1.00 34.53 82 ASP A O 1
ATOM 675 N N . LYS A 1 83 ? -21.049 34.427 32.317 1.00 36.31 83 LYS A N 1
ATOM 676 C CA . LYS A 1 83 ? -20.722 35.781 32.827 1.00 36.31 83 LYS A CA 1
ATOM 677 C C . LYS A 1 83 ? -21.722 36.882 32.448 1.00 36.31 83 LYS A C 1
ATOM 679 O O . LYS A 1 83 ? -21.564 38.021 32.881 1.00 36.31 83 LYS A O 1
ATOM 684 N N . LYS A 1 84 ? -22.757 36.588 31.654 1.00 38.47 84 LYS A N 1
ATOM 685 C CA . LYS A 1 84 ? -23.745 37.584 31.193 1.00 38.47 84 LYS A CA 1
ATOM 686 C C . LYS A 1 84 ? -25.170 37.035 31.269 1.00 38.47 84 LYS A C 1
ATOM 688 O O . LYS A 1 84 ? -25.821 36.851 30.245 1.00 38.47 84 LYS A O 1
ATOM 693 N N . ARG A 1 85 ? -25.682 36.789 32.479 1.00 31.39 85 ARG A N 1
ATOM 694 C CA . ARG A 1 85 ? -27.134 36.630 32.699 1.00 31.39 85 ARG A CA 1
ATOM 695 C C . ARG A 1 85 ? -27.566 36.879 34.147 1.00 31.39 85 ARG A C 1
ATOM 697 O O . ARG A 1 85 ? -28.295 36.103 34.748 1.00 31.39 85 ARG A O 1
ATOM 704 N N . GLY A 1 86 ? -27.172 38.031 34.684 1.00 29.20 86 GLY A N 1
ATOM 705 C CA . GLY A 1 86 ? -27.964 38.700 35.712 1.00 29.20 86 GLY A CA 1
ATOM 706 C C . GLY A 1 86 ? -29.045 39.554 35.047 1.00 29.20 86 GLY A C 1
ATOM 707 O O . GLY A 1 86 ? -28.700 40.511 34.363 1.00 29.20 86 GLY A O 1
ATOM 708 N N . LYS A 1 87 ? -30.319 39.216 35.308 1.00 28.41 87 LYS A N 1
ATOM 709 C CA . LYS A 1 87 ? -31.561 39.925 34.911 1.00 28.41 87 LYS A CA 1
ATOM 710 C C . LYS A 1 87 ? -31.885 39.786 33.406 1.00 28.41 87 LYS A C 1
ATOM 712 O O . LYS A 1 87 ? -31.013 39.905 32.564 1.00 28.41 87 LYS A O 1
ATOM 717 N N . THR A 1 88 ? -33.084 39.440 32.945 1.00 25.16 88 THR A N 1
ATOM 718 C CA . THR A 1 88 ? -34.438 39.605 33.482 1.00 25.16 88 THR A CA 1
ATOM 719 C C . THR A 1 88 ? -35.306 38.465 32.928 1.00 25.16 88 THR A C 1
ATOM 721 O O . THR A 1 88 ? -35.191 38.104 31.757 1.00 25.16 88 THR A O 1
ATOM 724 N N . LYS A 1 89 ? -36.162 37.884 33.774 1.00 31.75 89 LYS A N 1
ATOM 725 C CA . LYS A 1 89 ? -37.272 37.010 33.368 1.00 31.75 89 LYS A CA 1
ATOM 726 C C . LYS A 1 89 ? -38.270 37.856 32.568 1.00 31.75 89 LYS A C 1
ATOM 728 O O . LYS A 1 89 ? -38.641 38.903 33.071 1.00 31.75 89 LYS A O 1
ATOM 733 N N . ASP A 1 90 ? -38.685 37.442 31.371 1.00 26.11 90 ASP A N 1
ATOM 734 C CA . ASP A 1 90 ? -40.071 37.029 31.086 1.00 26.11 90 ASP A CA 1
ATOM 735 C C . ASP A 1 90 ? -40.350 36.824 29.582 1.00 26.11 90 ASP A C 1
ATOM 737 O O . ASP A 1 90 ? -39.670 37.374 28.722 1.00 26.11 90 ASP A O 1
ATOM 741 N N . LYS A 1 91 ? -41.420 36.065 29.307 1.00 25.11 91 LYS A N 1
ATOM 742 C CA . LYS A 1 91 ? -42.093 35.818 28.008 1.00 25.11 91 LYS A CA 1
ATOM 743 C C . LYS A 1 91 ? -41.558 34.706 27.089 1.00 25.11 91 LYS A C 1
ATOM 745 O O . LYS A 1 91 ? -40.982 34.893 26.025 1.00 25.11 91 LYS A O 1
ATOM 750 N N . LYS A 1 92 ? -41.895 33.493 27.535 1.00 27.88 92 LYS A N 1
ATOM 751 C CA . LYS A 1 92 ? -42.672 32.440 26.843 1.00 27.88 92 LYS A CA 1
ATOM 752 C C . LYS A 1 92 ? -42.967 32.574 25.328 1.00 27.88 92 LYS A C 1
ATOM 754 O O . LYS A 1 92 ? -43.653 33.488 24.892 1.00 27.88 92 LYS A O 1
ATOM 759 N N . LYS A 1 93 ? -42.711 31.426 24.679 1.00 29.22 93 LYS A N 1
ATOM 760 C CA . LYS A 1 93 ? -43.515 30.705 23.663 1.00 29.22 93 LYS A CA 1
ATOM 761 C C . LYS A 1 93 ? -43.542 31.228 22.219 1.00 29.22 93 LYS A C 1
ATOM 763 O O . LYS A 1 93 ? -44.179 32.218 21.903 1.00 29.22 93 LYS A O 1
ATOM 768 N N . GLY A 1 94 ? -43.011 30.377 21.335 1.00 28.77 94 GLY A N 1
ATOM 769 C CA . GLY A 1 94 ? -43.379 30.303 19.920 1.00 28.77 94 GLY A CA 1
ATOM 770 C C . GLY A 1 94 ? -42.168 30.304 18.993 1.00 28.77 94 GLY A C 1
ATOM 771 O O . GLY A 1 94 ? -41.682 31.377 18.669 1.00 28.77 94 GLY A O 1
ATOM 772 N N . LYS A 1 95 ? -41.684 29.113 18.601 1.00 27.61 95 LYS A N 1
ATOM 773 C CA . LYS A 1 95 ? -40.952 28.795 17.347 1.00 27.61 95 LYS A CA 1
ATOM 774 C C . LYS A 1 95 ? -40.210 27.465 17.512 1.00 27.61 95 LYS A C 1
ATOM 776 O O . LYS A 1 95 ? -39.014 27.428 17.782 1.00 27.61 95 LYS A O 1
ATOM 781 N N . THR A 1 96 ? -40.936 26.361 17.359 1.00 29.97 96 THR A N 1
ATOM 782 C CA . THR A 1 96 ? -40.376 24.999 17.453 1.00 29.97 96 THR A CA 1
ATOM 783 C C . THR A 1 96 ? -40.351 24.258 16.113 1.00 29.97 96 THR A C 1
ATOM 785 O O . THR A 1 96 ? -40.125 23.057 16.113 1.00 29.97 96 THR A O 1
ATOM 788 N N . LYS A 1 97 ? -40.578 24.922 14.967 1.00 26.91 97 LYS A N 1
ATOM 789 C CA . LYS A 1 97 ? -40.670 24.225 13.664 1.00 26.91 97 LYS A CA 1
ATOM 790 C C . LYS A 1 97 ? -39.720 24.689 12.546 1.00 26.91 97 LYS A C 1
ATOM 792 O O . LYS A 1 97 ? -39.472 23.883 11.659 1.00 26.91 97 LYS A O 1
ATOM 797 N N . ASP A 1 98 ? -39.109 25.876 12.618 1.00 27.72 98 ASP A N 1
ATOM 798 C CA . ASP A 1 98 ? -38.208 26.349 11.539 1.00 27.72 98 ASP A CA 1
ATOM 799 C C . ASP A 1 98 ? -36.728 25.987 11.729 1.00 27.72 98 ASP A C 1
ATOM 801 O O . ASP A 1 98 ? -36.030 25.709 10.763 1.00 27.72 98 ASP A O 1
ATOM 805 N N . LYS A 1 99 ? -36.234 25.850 12.966 1.00 29.89 99 LYS A N 1
ATOM 806 C CA . LYS A 1 99 ? -34.800 25.580 13.221 1.00 29.89 99 LYS A CA 1
ATOM 807 C C . LYS A 1 99 ? -34.304 24.180 12.835 1.00 29.89 99 LYS A C 1
ATOM 809 O O . LYS A 1 99 ? -33.120 23.897 12.985 1.00 29.89 99 LYS A O 1
ATOM 814 N N . GLN A 1 100 ? -35.188 23.292 12.385 1.00 28.33 100 GLN A N 1
ATOM 815 C CA . GLN A 1 100 ? -34.852 21.896 12.084 1.00 28.33 100 GLN A CA 1
ATOM 816 C C . GLN A 1 100 ? -34.735 21.611 10.574 1.00 28.33 100 GLN A C 1
ATOM 818 O O . GLN A 1 100 ? -34.264 20.536 10.203 1.00 28.33 100 GLN A O 1
ATOM 823 N N . ARG A 1 101 ? -35.142 22.552 9.704 1.00 30.73 101 ARG A N 1
ATOM 824 C CA . ARG A 1 101 ? -35.060 22.421 8.236 1.00 30.73 101 ARG A CA 1
ATOM 825 C C . ARG A 1 101 ? -33.766 23.011 7.669 1.00 30.73 101 ARG A C 1
ATOM 827 O O . ARG A 1 101 ? -33.099 22.318 6.906 1.00 30.73 101 ARG A O 1
ATOM 834 N N . ASP A 1 102 ? -33.351 24.181 8.148 1.00 33.25 102 ASP A N 1
ATOM 835 C CA . ASP A 1 102 ? -32.164 24.891 7.637 1.00 33.25 102 ASP A CA 1
ATOM 836 C C . ASP A 1 102 ? -30.861 24.099 7.860 1.00 33.25 102 ASP A C 1
ATOM 838 O O . ASP A 1 102 ? -30.073 23.888 6.943 1.00 33.25 102 ASP A O 1
ATOM 842 N N . GLY A 1 103 ? -30.692 23.484 9.037 1.00 36.16 103 GLY A N 1
ATOM 843 C CA . GLY A 1 103 ? -29.506 22.666 9.329 1.00 36.16 103 GLY A CA 1
ATOM 844 C C . GLY A 1 103 ? -29.396 21.361 8.524 1.00 36.16 103 GLY A C 1
ATOM 845 O O . GLY A 1 103 ? -28.348 20.719 8.552 1.00 36.16 103 GLY A O 1
ATOM 846 N N . LYS A 1 104 ? -30.455 20.929 7.824 1.00 35.41 104 LYS A N 1
ATOM 847 C CA . LYS A 1 104 ? -30.463 19.678 7.043 1.00 35.41 104 LYS A CA 1
ATOM 848 C C . LYS A 1 104 ? -30.031 19.901 5.590 1.00 35.41 104 LYS A C 1
ATOM 850 O O . LYS A 1 104 ? -29.458 18.991 4.994 1.00 35.41 104 LYS A O 1
ATOM 855 N N . GLU A 1 105 ? -30.279 21.087 5.035 1.00 37.56 105 GLU A N 1
ATOM 856 C CA . GLU A 1 105 ? -29.788 21.482 3.707 1.00 37.56 105 GLU A CA 1
ATOM 857 C C . GLU A 1 105 ? -28.314 21.888 3.744 1.00 37.56 105 GLU A C 1
ATOM 859 O O . GLU A 1 105 ? -27.546 21.448 2.887 1.00 37.56 105 GLU A O 1
ATOM 864 N N . ASP A 1 106 ? -27.894 22.614 4.782 1.00 49.66 106 ASP A N 1
ATOM 865 C CA . ASP A 1 106 ? -26.492 23.007 4.964 1.00 49.66 106 ASP A CA 1
ATOM 866 C C . ASP A 1 106 ? -25.585 21.792 5.208 1.00 49.66 106 ASP A C 1
ATOM 868 O O . ASP A 1 106 ? -24.507 21.688 4.620 1.00 49.66 106 ASP A O 1
ATOM 872 N N . ARG A 1 107 ? -26.059 20.803 5.986 1.00 53.88 107 ARG A N 1
ATOM 873 C CA . ARG A 1 107 ? -25.362 19.517 6.168 1.00 53.88 107 ARG A CA 1
ATOM 874 C C . ARG A 1 107 ? -25.257 18.723 4.868 1.00 53.88 107 ARG A C 1
ATOM 876 O O . ARG A 1 107 ? -24.185 18.213 4.577 1.00 53.88 107 ARG A O 1
ATOM 883 N N . LYS A 1 108 ? -26.318 18.663 4.054 1.00 54.53 108 LYS A N 1
ATOM 884 C CA . LYS A 1 108 ? -26.288 17.963 2.755 1.00 54.53 108 LYS A CA 1
ATOM 885 C C . LYS A 1 108 ? -25.353 18.628 1.746 1.00 54.53 108 LYS A C 1
ATOM 887 O O . LYS A 1 108 ? -24.679 17.920 1.007 1.00 54.53 108 LYS A O 1
ATOM 892 N N . LYS A 1 109 ? -25.291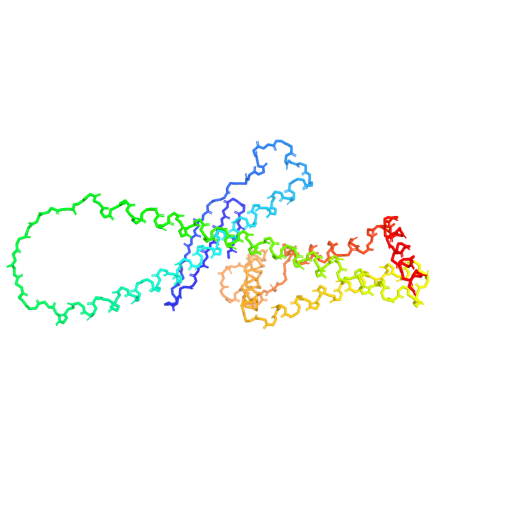 19.963 1.711 1.00 54.22 109 LYS A N 1
ATOM 893 C CA . LYS A 1 109 ? -24.352 20.699 0.847 1.00 54.22 109 LYS A CA 1
ATOM 894 C C . LYS A 1 109 ? -22.900 20.516 1.290 1.00 54.22 109 LYS A C 1
ATOM 896 O O . LYS A 1 109 ? -22.042 20.325 0.433 1.00 54.22 109 LYS A O 1
ATOM 901 N N . ALA A 1 110 ? -22.632 20.527 2.597 1.00 58.34 110 ALA A N 1
ATOM 902 C CA . ALA A 1 110 ? -21.304 20.239 3.143 1.00 58.34 110 ALA A CA 1
ATOM 903 C C . ALA A 1 110 ? -20.880 18.780 2.887 1.00 58.34 110 ALA A C 1
ATOM 905 O O . ALA A 1 110 ? -19.754 18.516 2.480 1.00 58.34 110 ALA A O 1
ATOM 906 N N . GLU A 1 111 ? -21.803 17.829 3.039 1.00 63.47 111 GLU A N 1
ATOM 907 C CA . GLU A 1 111 ? -21.569 16.410 2.754 1.00 63.47 111 GLU A CA 1
ATOM 908 C C . GLU A 1 111 ? -21.323 16.165 1.252 1.00 63.47 111 GLU A C 1
ATOM 910 O O . GLU A 1 111 ? -20.411 15.425 0.881 1.00 63.47 111 GLU A O 1
ATOM 915 N N . GLN A 1 112 ? -22.062 16.852 0.370 1.00 63.75 112 GLN A N 1
ATOM 916 C CA . GLN A 1 112 ? -21.844 16.808 -1.081 1.00 63.75 112 GLN A CA 1
ATOM 917 C C . GLN A 1 112 ? -20.527 17.462 -1.515 1.00 63.75 112 GLN A C 1
ATOM 919 O O . GLN A 1 112 ? -19.859 16.921 -2.397 1.00 63.75 112 GLN A O 1
ATOM 924 N N . SER A 1 113 ? -20.126 18.593 -0.920 1.00 69.19 113 SER A N 1
ATOM 925 C CA . SER A 1 113 ? -18.846 19.227 -1.265 1.00 69.19 113 SER A CA 1
ATOM 926 C C . SER A 1 113 ? -17.661 18.382 -0.788 1.00 69.19 113 SER A C 1
ATOM 928 O O . SER A 1 113 ? -16.713 18.192 -1.549 1.00 69.19 113 SER A O 1
ATOM 930 N N . ASN A 1 114 ? -17.750 17.768 0.396 1.00 76.06 114 ASN A N 1
ATOM 931 C CA . ASN A 1 114 ? -16.739 16.838 0.900 1.00 76.06 114 ASN A CA 1
ATOM 932 C C . ASN A 1 114 ? -16.624 15.586 0.019 1.00 76.06 114 ASN A C 1
ATOM 934 O O . ASN A 1 114 ? -15.513 15.167 -0.313 1.00 76.06 114 ASN A O 1
ATOM 938 N N . ALA A 1 115 ? -17.751 15.024 -0.429 1.00 78.81 115 ALA A N 1
ATOM 939 C CA . ALA A 1 115 ? -17.756 13.897 -1.360 1.00 78.81 115 ALA A CA 1
ATOM 940 C C . ALA A 1 115 ? -17.135 14.265 -2.719 1.00 78.81 115 ALA A C 1
ATOM 942 O O . ALA A 1 115 ? -16.357 13.487 -3.275 1.00 78.81 115 ALA A O 1
ATOM 943 N N . LEU A 1 116 ? -17.428 15.462 -3.239 1.00 84.31 116 LEU A N 1
ATOM 944 C CA . LEU A 1 116 ? -16.845 15.960 -4.485 1.00 84.31 116 LEU A CA 1
ATOM 945 C C . LEU A 1 116 ? -15.331 16.184 -4.358 1.00 84.31 116 LEU A C 1
ATOM 947 O O . LEU A 1 116 ? -14.581 15.807 -5.256 1.00 84.31 116 LEU A O 1
ATOM 951 N N . MET A 1 117 ? -14.872 16.738 -3.234 1.00 82.50 117 MET A N 1
ATOM 952 C CA . MET A 1 117 ? -13.448 16.945 -2.950 1.00 82.50 117 MET A CA 1
ATOM 953 C C . MET A 1 117 ? -12.699 15.614 -2.819 1.00 82.50 117 MET A C 1
ATOM 955 O O . MET A 1 117 ? -11.627 15.459 -3.404 1.00 82.50 117 MET A O 1
ATOM 959 N N . MET A 1 118 ? -13.279 14.621 -2.132 1.00 80.44 118 MET A N 1
ATOM 960 C CA . MET A 1 118 ? -12.721 13.264 -2.085 1.00 80.44 118 MET A CA 1
ATOM 961 C C . MET A 1 118 ? -12.647 12.638 -3.481 1.00 80.44 118 MET A C 1
ATOM 963 O O . MET A 1 118 ? -11.610 12.089 -3.847 1.00 80.44 118 MET A O 1
ATOM 967 N N . ALA A 1 119 ? -13.712 12.744 -4.282 1.00 85.44 119 ALA A N 1
ATOM 968 C CA . ALA A 1 119 ? -13.728 12.211 -5.641 1.00 85.44 119 ALA A CA 1
ATOM 969 C C . ALA A 1 119 ? -12.652 12.867 -6.522 1.00 85.44 119 ALA A C 1
ATOM 971 O O . ALA A 1 119 ? -11.907 12.167 -7.209 1.00 85.44 119 ALA A O 1
ATOM 972 N N . ALA A 1 120 ? -12.515 14.193 -6.456 1.00 90.50 120 ALA A N 1
ATOM 973 C CA . ALA A 1 120 ? -11.479 14.927 -7.175 1.00 90.50 120 ALA A CA 1
ATOM 974 C C . ALA A 1 120 ? -10.067 14.505 -6.735 1.00 90.50 120 ALA A C 1
ATOM 976 O O . ALA A 1 120 ? -9.213 14.250 -7.586 1.00 90.50 120 ALA A O 1
ATOM 977 N N . ALA A 1 121 ? -9.827 14.362 -5.427 1.00 88.06 121 ALA A N 1
ATOM 978 C CA . ALA A 1 121 ? -8.549 13.896 -4.893 1.00 88.06 121 ALA A CA 1
ATOM 979 C C . ALA A 1 121 ? -8.204 12.477 -5.376 1.00 88.06 121 ALA A C 1
ATOM 981 O O . ALA A 1 121 ? -7.070 12.224 -5.785 1.00 88.06 121 ALA A O 1
ATOM 982 N N . VAL A 1 122 ? -9.184 11.565 -5.397 1.00 87.44 122 VAL A N 1
ATOM 983 C CA . VAL A 1 122 ? -9.007 10.205 -5.927 1.00 87.44 122 VAL A CA 1
ATOM 984 C C . VAL A 1 122 ? -8.642 10.248 -7.411 1.00 87.44 122 VAL A C 1
ATOM 986 O O . VAL A 1 122 ? -7.632 9.659 -7.797 1.00 87.44 122 VAL A O 1
ATOM 989 N N . VAL A 1 123 ? -9.390 10.983 -8.240 1.00 91.25 123 VAL A N 1
ATOM 990 C CA . VAL A 1 123 ? -9.100 11.107 -9.681 1.00 91.25 123 VAL A CA 1
ATOM 991 C C . VAL A 1 123 ? -7.702 11.679 -9.917 1.00 91.25 123 VAL A C 1
ATOM 993 O O . VAL A 1 123 ? -6.938 11.131 -10.714 1.00 91.25 123 VAL A O 1
ATOM 996 N N . LEU A 1 124 ? -7.331 12.733 -9.187 1.00 94.88 124 LEU A N 1
ATOM 997 C CA . LEU A 1 124 ? -6.008 13.343 -9.281 1.00 94.88 124 LEU A CA 1
ATOM 998 C C . LEU A 1 124 ? -4.901 12.363 -8.869 1.00 94.88 124 LEU A C 1
ATOM 1000 O O . LEU A 1 124 ? -3.897 12.250 -9.570 1.00 94.88 124 LEU A O 1
ATOM 1004 N N . SER A 1 125 ? -5.092 11.606 -7.784 1.00 91.00 125 SER A N 1
ATOM 1005 C CA . SER A 1 125 ? -4.125 10.595 -7.338 1.00 91.00 125 SER A CA 1
ATOM 1006 C C . SER A 1 125 ? -3.931 9.465 -8.354 1.00 91.00 125 SER A C 1
ATOM 1008 O O . SER A 1 125 ? -2.799 9.029 -8.580 1.00 91.00 125 SER A O 1
ATOM 1010 N N . ILE A 1 126 ? -5.005 9.029 -9.025 1.00 91.00 126 ILE A N 1
ATOM 1011 C CA . ILE A 1 126 ? -4.936 8.036 -10.103 1.00 91.00 126 ILE A CA 1
ATOM 1012 C C . ILE A 1 126 ? -4.163 8.619 -11.289 1.00 91.00 126 ILE A C 1
ATOM 1014 O O . ILE A 1 126 ? -3.256 7.965 -11.806 1.00 91.00 126 ILE A O 1
ATOM 1018 N N . GLY A 1 127 ? -4.467 9.858 -11.685 1.00 94.38 127 GLY A N 1
ATOM 1019 C CA . GLY A 1 127 ? -3.759 10.555 -12.760 1.00 94.38 127 GLY A CA 1
ATOM 1020 C C . GLY A 1 127 ? -2.260 10.685 -12.483 1.00 94.38 127 GLY A C 1
ATOM 1021 O O . GLY A 1 127 ? -1.440 10.312 -13.323 1.00 94.38 127 GLY A O 1
ATOM 1022 N N . LEU A 1 128 ? -1.894 11.122 -11.275 1.00 94.62 128 LEU A N 1
ATOM 1023 C CA . LEU A 1 128 ? -0.503 11.216 -10.832 1.00 94.62 128 LEU A CA 1
ATOM 1024 C C . LEU A 1 128 ? 0.185 9.844 -10.813 1.00 94.62 128 LEU A C 1
ATOM 1026 O O . LEU A 1 128 ? 1.337 9.730 -11.224 1.00 94.62 128 LEU A O 1
ATOM 1030 N N . SER A 1 129 ? -0.520 8.793 -10.390 1.00 90.75 129 SER A N 1
ATOM 1031 C CA . SER A 1 129 ? 0.011 7.425 -10.379 1.00 90.75 129 SER A CA 1
ATOM 1032 C C . SER A 1 129 ? 0.298 6.912 -11.793 1.00 90.75 129 SER A C 1
ATOM 1034 O O . SER A 1 129 ? 1.355 6.327 -12.028 1.00 90.75 129 SER A O 1
ATOM 1036 N N . ILE A 1 130 ? -0.596 7.164 -12.758 1.00 89.56 130 ILE A N 1
ATOM 1037 C CA . ILE A 1 130 ? -0.371 6.822 -14.174 1.00 89.56 130 ILE A CA 1
ATOM 1038 C C . ILE A 1 130 ? 0.823 7.610 -14.720 1.00 89.56 130 ILE A C 1
ATOM 1040 O O . ILE A 1 130 ? 1.701 7.036 -15.369 1.00 89.56 130 ILE A O 1
ATOM 1044 N N . ALA A 1 131 ? 0.894 8.909 -14.426 1.00 92.75 131 ALA A N 1
ATOM 1045 C CA . ALA A 1 131 ? 2.006 9.745 -14.852 1.00 92.75 131 ALA A CA 1
ATOM 1046 C C . ALA A 1 131 ? 3.348 9.226 -14.302 1.00 92.75 131 ALA A C 1
ATOM 1048 O O . ALA A 1 131 ? 4.288 9.024 -15.068 1.00 92.75 131 ALA A O 1
ATOM 1049 N N . LEU A 1 132 ? 3.423 8.939 -13.000 1.00 92.19 132 LEU A N 1
ATOM 1050 C CA . LEU A 1 132 ? 4.656 8.534 -12.322 1.00 92.19 132 LEU A CA 1
ATOM 1051 C C . LEU A 1 132 ? 5.098 7.102 -12.660 1.00 92.19 132 LEU A C 1
ATOM 1053 O O . LEU A 1 132 ? 6.288 6.863 -12.844 1.00 92.19 132 LEU A O 1
ATOM 1057 N N . PHE A 1 133 ? 4.169 6.143 -12.746 1.00 88.56 133 PHE A N 1
ATOM 1058 C CA . PHE A 1 133 ? 4.514 4.719 -12.880 1.00 88.56 133 PHE A CA 1
ATOM 1059 C C . PHE A 1 133 ? 4.345 4.143 -14.286 1.00 88.56 133 PHE A C 1
ATOM 1061 O O . PHE A 1 133 ? 4.907 3.082 -14.566 1.00 88.56 133 PHE A O 1
ATOM 1068 N N . MET A 1 134 ? 3.606 4.808 -15.180 1.00 84.69 134 MET A N 1
ATOM 1069 C CA . MET A 1 134 ? 3.477 4.379 -16.579 1.00 84.69 134 MET A CA 1
ATOM 1070 C C . MET A 1 134 ? 4.182 5.328 -17.542 1.00 84.69 134 MET A C 1
ATOM 1072 O O . MET A 1 134 ? 4.987 4.874 -18.351 1.00 84.69 134 MET A O 1
ATOM 1076 N N . VAL A 1 135 ? 3.903 6.631 -17.463 1.00 88.19 1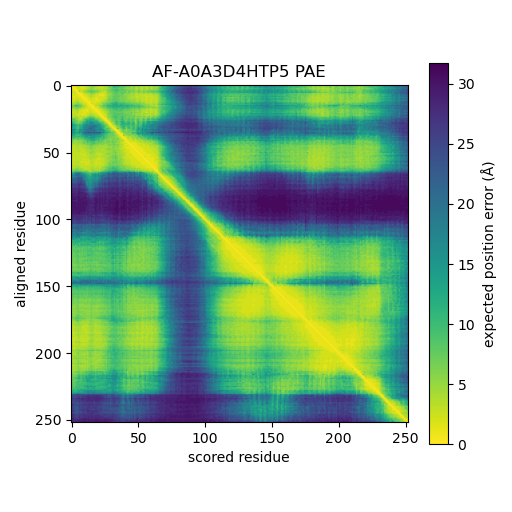35 VAL A N 1
ATOM 1077 C CA . VAL A 1 135 ? 4.411 7.601 -18.447 1.00 88.19 135 VAL A CA 1
ATOM 1078 C C . VAL A 1 135 ? 5.888 7.914 -18.206 1.00 88.19 135 VAL A C 1
ATOM 1080 O O . VAL A 1 135 ? 6.697 7.809 -19.126 1.00 88.19 135 VAL A O 1
ATOM 1083 N N . LEU A 1 136 ? 6.265 8.246 -16.970 1.00 90.94 136 LEU A N 1
ATOM 1084 C CA . LEU A 1 136 ? 7.620 8.684 -16.633 1.00 90.94 136 LEU A CA 1
ATOM 1085 C C . LEU A 1 136 ? 8.716 7.654 -16.981 1.00 90.94 136 LEU A C 1
ATOM 1087 O O . LEU A 1 136 ? 9.692 8.056 -17.617 1.00 90.94 136 LEU A O 1
ATOM 1091 N N . PRO A 1 137 ? 8.587 6.343 -16.673 1.00 89.88 137 PRO A N 1
ATOM 1092 C CA . PRO A 1 137 ? 9.5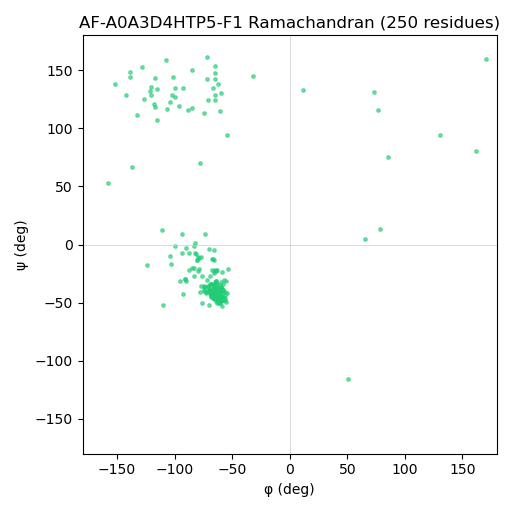99 5.359 -17.061 1.00 89.88 137 PRO A CA 1
ATOM 1093 C C . PRO A 1 137 ? 9.801 5.287 -18.580 1.00 89.88 137 PRO A C 1
ATOM 1095 O O . PRO A 1 137 ? 10.932 5.149 -19.045 1.00 89.88 137 PRO A O 1
ATOM 1098 N N . VAL A 1 138 ? 8.719 5.432 -19.356 1.00 85.06 138 VAL A N 1
ATOM 1099 C CA . VAL A 1 138 ? 8.775 5.425 -20.823 1.00 85.06 138 VAL A CA 1
ATOM 1100 C C . VAL A 1 138 ? 9.496 6.667 -21.339 1.00 85.06 138 VAL A C 1
ATOM 1102 O O . VAL A 1 138 ? 10.381 6.536 -22.183 1.00 85.06 138 VAL A O 1
ATOM 1105 N N . LEU A 1 139 ? 9.184 7.850 -20.802 1.00 88.00 139 LEU A N 1
ATOM 1106 C CA . LEU A 1 139 ? 9.859 9.095 -21.183 1.00 88.00 139 LEU A CA 1
ATOM 1107 C C . LEU A 1 139 ? 11.361 9.031 -20.905 1.00 88.00 139 LEU A C 1
ATOM 1109 O O . LEU A 1 139 ? 12.155 9.341 -21.791 1.00 88.00 139 LEU A O 1
ATOM 1113 N N . ILE A 1 140 ? 11.751 8.569 -19.713 1.00 90.50 140 ILE A N 1
ATOM 1114 C CA . ILE A 1 140 ? 13.165 8.411 -19.356 1.00 90.50 140 ILE A CA 1
ATOM 1115 C C . ILE A 1 140 ? 13.821 7.401 -20.301 1.00 90.50 140 ILE A C 1
ATOM 1117 O O . ILE A 1 140 ? 14.868 7.698 -20.870 1.00 90.50 140 ILE A O 1
ATOM 1121 N N . SER A 1 141 ? 13.187 6.249 -20.554 1.00 85.62 141 SER A N 1
ATOM 1122 C CA . SER A 1 141 ? 13.737 5.249 -21.478 1.00 85.62 141 SER A CA 1
ATOM 1123 C C . SER A 1 141 ? 13.921 5.775 -22.907 1.00 85.62 141 SER A C 1
ATOM 1125 O O . SER A 1 141 ? 14.915 5.452 -23.553 1.00 85.62 141 SER A O 1
ATOM 1127 N N . GLY A 1 142 ? 13.030 6.654 -23.376 1.00 83.81 142 GLY A N 1
ATOM 1128 C CA . GLY A 1 142 ? 13.117 7.287 -24.694 1.00 83.81 142 GLY A CA 1
ATOM 1129 C C . GLY A 1 142 ? 14.286 8.266 -24.845 1.00 83.81 142 GLY A C 1
ATOM 1130 O O . GLY A 1 142 ? 14.746 8.499 -25.957 1.00 83.81 142 GLY A O 1
ATOM 1131 N N . ILE A 1 143 ? 14.830 8.811 -23.754 1.00 87.44 143 ILE A N 1
ATOM 1132 C CA . ILE A 1 143 ? 16.055 9.626 -23.819 1.00 87.44 143 ILE A CA 1
ATOM 1133 C C . ILE A 1 143 ? 17.261 8.730 -24.145 1.00 87.44 143 ILE A C 1
ATOM 1135 O O . ILE A 1 143 ? 18.106 9.080 -24.970 1.00 87.44 143 ILE A O 1
ATOM 1139 N N . PHE A 1 144 ? 17.306 7.530 -23.559 1.00 84.25 144 PHE A N 1
ATOM 1140 C CA . PHE A 1 144 ? 18.384 6.558 -23.761 1.00 84.25 144 PHE A CA 1
ATOM 1141 C C . PHE A 1 144 ? 18.276 5.775 -25.077 1.00 84.25 144 PHE A C 1
ATOM 1143 O O . PHE A 1 144 ? 19.254 5.148 -25.489 1.00 84.25 144 PHE A O 1
ATOM 1150 N N . SER A 1 145 ? 17.147 5.845 -25.794 1.00 79.12 145 SER A N 1
ATOM 1151 C CA . SER A 1 145 ? 16.995 5.173 -27.095 1.00 79.12 145 SER A CA 1
ATOM 1152 C C . SER A 1 145 ? 17.892 5.750 -28.193 1.00 79.12 145 SER A C 1
ATOM 1154 O O . SER A 1 145 ? 18.031 5.134 -29.245 1.00 79.12 145 SER A O 1
ATOM 1156 N N . LYS A 1 146 ? 18.511 6.917 -27.963 1.00 78.12 146 LYS A N 1
ATOM 1157 C CA . LYS A 1 146 ? 19.542 7.480 -28.849 1.00 78.12 146 LYS A CA 1
ATOM 1158 C C . LYS A 1 146 ? 20.902 6.789 -28.696 1.00 78.12 146 LYS A C 1
ATOM 1160 O O . LYS A 1 146 ? 21.672 6.766 -29.646 1.00 78.12 146 LYS A O 1
ATOM 1165 N N . LEU A 1 147 ? 21.190 6.230 -27.517 1.00 79.44 147 LEU A N 1
ATOM 1166 C CA . LEU A 1 147 ? 22.450 5.539 -27.210 1.00 79.44 147 LEU A CA 1
ATOM 1167 C C . LEU A 1 147 ? 22.343 4.022 -27.414 1.00 79.44 147 LEU A C 1
ATOM 1169 O O . LEU A 1 147 ? 23.328 3.375 -27.756 1.00 79.44 147 LEU A O 1
ATOM 1173 N N . ILE A 1 148 ? 21.155 3.448 -27.201 1.00 78.06 148 ILE A N 1
ATOM 1174 C CA . ILE A 1 148 ? 20.926 2.001 -27.240 1.00 78.06 148 ILE A CA 1
ATOM 1175 C C . ILE A 1 148 ? 19.989 1.659 -28.399 1.00 78.06 148 ILE A C 1
ATOM 1177 O O . ILE A 1 148 ? 18.779 1.866 -28.324 1.00 78.06 148 ILE A O 1
ATOM 1181 N N . THR A 1 149 ? 20.545 1.067 -29.454 1.00 76.19 149 THR A N 1
ATOM 1182 C CA . THR A 1 149 ? 19.793 0.575 -30.621 1.00 76.19 149 THR A CA 1
ATOM 1183 C C . THR A 1 149 ? 19.196 -0.819 -30.402 1.00 76.19 149 THR A C 1
ATOM 1185 O O . THR A 1 149 ? 18.233 -1.194 -31.074 1.00 76.19 149 THR A O 1
ATOM 1188 N N . ASN A 1 150 ? 19.721 -1.594 -29.443 1.00 83.12 150 ASN A N 1
ATOM 1189 C CA . ASN A 1 150 ? 19.201 -2.922 -29.125 1.00 83.12 150 ASN A CA 1
ATOM 1190 C C . ASN A 1 150 ? 17.874 -2.828 -28.354 1.00 83.12 150 ASN A C 1
ATOM 1192 O O . ASN A 1 150 ? 17.818 -2.424 -27.191 1.00 83.12 150 ASN A O 1
ATOM 1196 N N . TYR A 1 151 ? 16.805 -3.279 -29.004 1.00 80.00 151 TYR A N 1
ATOM 1197 C CA . TYR A 1 151 ? 15.444 -3.277 -28.479 1.00 80.00 151 TYR A CA 1
ATOM 1198 C C . TYR A 1 151 ? 15.282 -4.006 -27.132 1.00 80.00 151 TYR A C 1
ATOM 1200 O O . TYR A 1 151 ? 14.571 -3.523 -26.245 1.00 80.00 151 TYR A O 1
ATOM 1208 N N . TYR A 1 152 ? 15.943 -5.155 -26.959 1.00 81.62 152 TYR A N 1
ATOM 1209 C CA . TYR A 1 152 ? 15.856 -5.926 -25.717 1.00 81.62 152 TYR A CA 1
ATOM 1210 C C . TYR A 1 152 ? 16.535 -5.192 -24.560 1.00 81.62 152 TYR A C 1
ATOM 1212 O O . TYR A 1 152 ? 15.983 -5.136 -23.462 1.00 81.62 152 TYR A O 1
ATOM 1220 N N . ALA A 1 153 ? 17.682 -4.559 -24.823 1.00 83.69 153 ALA A N 1
ATOM 1221 C CA . ALA A 1 153 ? 18.390 -3.754 -23.833 1.00 83.69 153 ALA A CA 1
ATOM 1222 C C . ALA A 1 153 ? 17.564 -2.530 -23.409 1.00 83.69 153 ALA A C 1
ATOM 1224 O O . ALA A 1 153 ? 17.439 -2.263 -22.217 1.00 83.69 153 ALA A O 1
ATOM 1225 N N . LEU A 1 154 ? 16.922 -1.838 -24.358 1.00 81.50 154 LEU A N 1
ATOM 1226 C CA . LEU A 1 154 ? 16.053 -0.697 -24.057 1.00 81.50 154 LEU A CA 1
ATOM 1227 C C . LEU A 1 154 ? 14.834 -1.099 -23.204 1.00 81.50 154 LEU A C 1
ATOM 1229 O O . LEU A 1 154 ? 14.474 -0.395 -22.262 1.00 81.50 154 LEU A O 1
ATOM 1233 N N . THR A 1 155 ? 14.232 -2.256 -23.497 1.00 80.06 155 THR A N 1
ATOM 1234 C CA . THR A 1 155 ? 13.073 -2.783 -22.753 1.00 80.06 155 THR A CA 1
ATOM 1235 C C . THR A 1 155 ? 13.451 -3.206 -21.331 1.00 80.06 155 THR A C 1
ATOM 1237 O O . THR A 1 155 ? 12.728 -2.900 -20.382 1.00 80.06 155 THR A O 1
ATOM 1240 N N . LEU A 1 156 ? 14.599 -3.871 -21.165 1.00 84.50 156 LEU A N 1
ATOM 1241 C CA . LEU A 1 156 ? 15.135 -4.220 -19.849 1.00 84.50 156 LEU A CA 1
ATOM 1242 C C . LEU A 1 156 ? 15.405 -2.959 -19.016 1.00 84.50 156 LEU A C 1
ATOM 1244 O O . LEU A 1 156 ? 15.056 -2.902 -17.839 1.00 84.50 156 LEU A O 1
ATOM 1248 N N . MET A 1 157 ? 15.975 -1.933 -19.647 1.00 85.44 157 MET A N 1
ATOM 1249 C CA . MET A 1 157 ? 16.308 -0.661 -19.012 1.00 85.44 157 MET A CA 1
ATOM 1250 C C . MET A 1 157 ? 15.051 0.104 -18.560 1.00 85.44 157 MET A C 1
ATOM 1252 O O . MET A 1 157 ? 14.998 0.551 -17.417 1.00 85.44 157 MET A O 1
ATOM 1256 N N . GLU A 1 158 ? 13.992 0.163 -19.378 1.00 86.06 158 GLU A N 1
ATOM 1257 C CA . GLU A 1 158 ? 12.681 0.696 -18.957 1.00 86.06 158 GLU A CA 1
ATOM 1258 C C . GLU A 1 158 ? 12.146 -0.039 -17.717 1.00 86.06 158 GLU A C 1
ATOM 1260 O O . GLU A 1 158 ? 11.643 0.581 -16.777 1.00 86.06 158 GLU A O 1
ATOM 1265 N N . GLY A 1 159 ? 12.274 -1.367 -17.703 1.00 86.12 159 GLY A N 1
ATOM 1266 C CA . GLY A 1 159 ? 11.885 -2.202 -16.576 1.00 86.12 159 GLY A CA 1
ATOM 1267 C C . GLY A 1 159 ? 12.650 -1.875 -15.290 1.00 86.12 159 GLY A C 1
ATOM 1268 O O . GLY A 1 159 ? 12.042 -1.692 -14.233 1.00 86.12 159 GLY A O 1
ATOM 1269 N N . LEU A 1 160 ? 13.973 -1.735 -15.388 1.00 88.62 160 LEU A N 1
ATOM 1270 C CA . LEU A 1 160 ? 14.828 -1.342 -14.267 1.00 88.62 160 LEU A CA 1
ATOM 1271 C C . LEU A 1 160 ? 14.517 0.077 -13.776 1.00 88.62 160 LEU A C 1
ATOM 1273 O O . LEU A 1 160 ? 14.403 0.275 -12.568 1.00 88.62 160 LEU A O 1
ATOM 1277 N N . ILE A 1 161 ? 14.305 1.044 -14.678 1.00 90.62 161 ILE A N 1
ATOM 1278 C CA . ILE A 1 161 ? 13.869 2.402 -14.310 1.00 90.62 161 ILE A CA 1
ATOM 1279 C C . ILE A 1 161 ? 12.550 2.340 -13.541 1.00 90.62 161 ILE A C 1
ATOM 1281 O O . ILE A 1 161 ? 12.414 2.970 -12.496 1.00 90.62 161 ILE A O 1
ATOM 1285 N N . ARG A 1 162 ? 11.568 1.580 -14.037 1.00 89.50 162 ARG A N 1
ATOM 1286 C CA . ARG A 1 162 ? 10.263 1.449 -13.381 1.00 89.50 162 ARG A CA 1
ATOM 1287 C C . ARG A 1 162 ? 10.400 0.871 -11.973 1.00 89.50 162 ARG A C 1
ATOM 1289 O O . ARG A 1 162 ? 9.767 1.377 -11.047 1.00 89.50 162 ARG A O 1
ATOM 1296 N N . LEU A 1 163 ? 11.237 -0.155 -11.806 1.00 88.12 163 LEU A N 1
ATOM 1297 C CA . LEU A 1 163 ? 11.536 -0.740 -10.499 1.00 88.12 163 LEU A CA 1
ATOM 1298 C C . LEU A 1 163 ? 12.213 0.278 -9.571 1.00 88.12 163 LEU A C 1
ATOM 1300 O O . LEU A 1 163 ? 11.797 0.423 -8.423 1.00 88.12 163 LEU A O 1
ATOM 1304 N N . ALA A 1 164 ? 13.201 1.019 -10.076 1.00 92.06 164 ALA A N 1
ATOM 1305 C CA . ALA A 1 164 ? 13.904 2.050 -9.320 1.00 92.06 164 ALA A CA 1
ATOM 1306 C C . ALA A 1 164 ? 12.965 3.186 -8.877 1.00 92.06 164 ALA A C 1
ATOM 1308 O O . ALA A 1 164 ? 12.985 3.563 -7.708 1.00 92.06 164 ALA A O 1
ATOM 1309 N N . ILE A 1 165 ? 12.096 3.682 -9.766 1.00 92.75 165 ILE A N 1
ATOM 1310 C CA . ILE A 1 165 ? 11.094 4.714 -9.447 1.00 92.75 165 ILE A CA 1
ATOM 1311 C C . ILE A 1 165 ? 10.126 4.216 -8.378 1.00 92.75 165 ILE A C 1
ATOM 1313 O O . ILE A 1 165 ? 9.829 4.946 -7.437 1.00 92.75 165 ILE A O 1
ATOM 1317 N N . PHE A 1 166 ? 9.644 2.978 -8.487 1.00 90.25 166 PHE A N 1
ATOM 1318 C CA . PHE A 1 166 ? 8.735 2.411 -7.495 1.00 90.25 166 PHE A CA 1
ATOM 1319 C C . PHE A 1 166 ? 9.384 2.259 -6.120 1.00 90.25 166 PHE A C 1
ATOM 1321 O O . PHE A 1 166 ? 8.814 2.709 -5.128 1.00 90.25 166 PHE A O 1
ATOM 1328 N N . ILE A 1 167 ? 10.583 1.674 -6.052 1.00 90.38 167 ILE A N 1
ATOM 1329 C CA . ILE A 1 167 ? 11.315 1.541 -4.788 1.00 90.38 167 ILE A CA 1
ATOM 1330 C C . ILE A 1 167 ? 11.610 2.929 -4.211 1.00 90.38 167 ILE A C 1
ATOM 1332 O O . ILE A 1 167 ? 11.353 3.165 -3.034 1.00 90.38 167 ILE A O 1
ATOM 1336 N N . GLY A 1 168 ? 12.077 3.866 -5.040 1.00 93.19 168 GLY A N 1
ATOM 1337 C CA . GLY A 1 168 ? 12.329 5.249 -4.643 1.00 93.19 168 GLY A CA 1
ATOM 1338 C C . GLY A 1 168 ? 11.083 5.941 -4.090 1.00 93.19 168 GLY A C 1
ATOM 1339 O O . GLY A 1 168 ? 11.149 6.555 -3.028 1.00 93.19 168 GLY A O 1
ATOM 1340 N N . TYR A 1 169 ? 9.932 5.781 -4.748 1.00 92.38 169 TYR A N 1
ATOM 1341 C CA . TYR A 1 169 ? 8.648 6.298 -4.275 1.00 92.38 169 TYR A CA 1
ATOM 1342 C C . TYR A 1 169 ? 8.265 5.717 -2.911 1.00 92.38 169 TYR A C 1
ATOM 1344 O O . TYR A 1 169 ? 7.935 6.476 -2.001 1.00 92.38 169 TYR A O 1
ATOM 1352 N N . VAL A 1 170 ? 8.343 4.392 -2.741 1.00 89.75 170 VAL A N 1
ATOM 1353 C CA . VAL A 1 170 ? 8.023 3.739 -1.462 1.00 89.75 170 VAL A CA 1
ATOM 1354 C C . VAL A 1 170 ? 8.964 4.225 -0.363 1.00 89.75 170 VAL A C 1
ATOM 1356 O O . VAL A 1 170 ? 8.502 4.537 0.732 1.00 89.75 170 VAL A O 1
ATOM 1359 N N . LEU A 1 171 ? 10.264 4.344 -0.644 1.00 91.44 171 LEU A N 1
ATOM 1360 C CA . LEU A 1 171 ? 11.243 4.849 0.316 1.00 91.44 171 LEU A CA 1
ATOM 1361 C C . LEU A 1 171 ? 10.966 6.305 0.695 1.00 91.44 171 LEU A C 1
ATOM 1363 O O . LEU A 1 171 ? 10.957 6.617 1.883 1.00 91.44 171 LEU A O 1
ATOM 1367 N N . ALA A 1 172 ? 10.682 7.179 -0.270 1.00 93.62 172 ALA A N 1
ATOM 1368 C CA . ALA A 1 172 ? 10.340 8.574 -0.009 1.00 93.62 172 ALA A CA 1
ATOM 1369 C C . ALA A 1 172 ? 9.051 8.692 0.822 1.00 93.62 172 ALA A C 1
ATOM 1371 O O . ALA A 1 172 ? 9.042 9.344 1.865 1.00 93.62 172 ALA A O 1
ATOM 1372 N N . ALA A 1 173 ? 7.986 7.986 0.430 1.00 90.69 173 ALA A N 1
ATOM 1373 C CA . ALA A 1 173 ? 6.732 7.956 1.179 1.00 90.69 173 ALA A CA 1
ATOM 1374 C C . ALA A 1 173 ? 6.927 7.388 2.596 1.00 90.69 173 ALA A C 1
ATOM 1376 O O . ALA A 1 173 ? 6.371 7.909 3.561 1.00 90.69 173 ALA A O 1
ATOM 1377 N N . SER A 1 174 ? 7.783 6.372 2.752 1.00 90.12 174 SER A N 1
ATOM 1378 C CA . SER A 1 174 ? 8.103 5.772 4.052 1.00 90.12 174 SER A CA 1
ATOM 1379 C C . SER A 1 174 ? 8.838 6.712 5.005 1.00 90.12 174 SER A C 1
ATOM 1381 O O . SER A 1 174 ? 8.937 6.402 6.188 1.00 90.12 174 SER A O 1
ATOM 1383 N N . GLN A 1 175 ? 9.362 7.850 4.539 1.00 92.44 175 GLN A N 1
ATOM 1384 C CA . GLN A 1 175 ? 10.010 8.827 5.416 1.00 92.44 175 GLN A CA 1
ATOM 1385 C C . GLN A 1 175 ? 8.998 9.691 6.178 1.00 92.44 175 GLN A C 1
ATOM 1387 O O . GLN A 1 175 ? 9.333 10.194 7.256 1.00 92.44 175 GLN A O 1
ATOM 1392 N N . MET A 1 176 ? 7.763 9.793 5.682 1.00 93.81 176 MET A N 1
ATOM 1393 C CA . MET A 1 176 ? 6.675 10.542 6.312 1.00 93.81 176 MET A CA 1
ATOM 1394 C C . MET A 1 176 ? 6.262 9.897 7.646 1.00 93.81 176 MET A C 1
ATOM 1396 O O . MET A 1 176 ? 6.085 8.679 7.723 1.00 93.81 176 MET A O 1
ATOM 1400 N N . SER A 1 177 ? 6.085 10.706 8.698 1.00 90.44 177 SER A N 1
ATOM 1401 C CA . SER A 1 177 ? 5.736 10.240 10.056 1.00 90.44 177 SER A CA 1
ATOM 1402 C C . SER A 1 177 ? 4.485 9.363 10.079 1.00 90.44 177 SER A C 1
ATOM 1404 O O . SER A 1 177 ? 4.469 8.316 10.729 1.00 90.44 177 SER A O 1
ATOM 1406 N N . GLU A 1 178 ? 3.469 9.757 9.314 1.00 87.81 178 GLU A N 1
ATOM 1407 C CA . GLU A 1 178 ? 2.185 9.062 9.258 1.00 87.81 178 GLU A CA 1
ATOM 1408 C C . GLU A 1 178 ? 2.326 7.677 8.623 1.00 87.81 178 GLU A C 1
ATOM 1410 O O . GLU A 1 178 ? 1.843 6.684 9.166 1.00 87.81 178 GLU A O 1
ATOM 1415 N N . ILE A 1 179 ? 3.080 7.572 7.525 1.00 90.06 179 ILE A N 1
ATOM 1416 C CA . ILE A 1 179 ? 3.316 6.296 6.840 1.00 90.06 179 ILE A CA 1
ATOM 1417 C C . ILE A 1 179 ? 4.178 5.362 7.697 1.00 90.06 179 ILE A C 1
ATOM 1419 O O . ILE A 1 179 ? 3.870 4.174 7.809 1.00 90.06 179 ILE A O 1
ATOM 1423 N N . LYS A 1 180 ? 5.204 5.886 8.384 1.00 90.31 180 LYS A N 1
ATOM 1424 C CA . LYS A 1 180 ? 5.989 5.100 9.356 1.00 90.31 180 LYS A CA 1
ATOM 1425 C C . LYS A 1 180 ? 5.093 4.490 10.424 1.00 90.31 180 LYS A C 1
ATOM 1427 O O . LYS A 1 180 ? 5.211 3.302 10.721 1.00 90.31 180 LYS A O 1
ATOM 1432 N N . ARG A 1 181 ? 4.174 5.285 10.977 1.00 89.44 181 ARG A N 1
ATOM 1433 C CA . ARG A 1 181 ? 3.222 4.829 11.991 1.00 89.44 181 ARG A CA 1
ATOM 1434 C C . ARG A 1 181 ? 2.303 3.730 11.450 1.00 89.44 181 ARG A C 1
ATOM 1436 O O . ARG A 1 181 ? 2.110 2.722 12.128 1.00 89.44 181 ARG A O 1
ATOM 1443 N N . VAL A 1 182 ? 1.797 3.867 10.224 1.00 88.56 182 VAL A N 1
ATOM 1444 C CA . VAL A 1 182 ? 1.002 2.815 9.564 1.00 88.56 182 VAL A CA 1
ATOM 1445 C C . VAL A 1 182 ? 1.806 1.517 9.430 1.00 88.56 182 VAL A C 1
ATOM 1447 O O . VAL A 1 182 ? 1.308 0.453 9.798 1.00 88.56 182 VAL A O 1
ATOM 1450 N N . PHE A 1 183 ? 3.070 1.584 8.999 1.00 89.44 183 PHE A N 1
ATOM 1451 C CA . PHE A 1 183 ? 3.936 0.401 8.921 1.00 89.44 183 PHE A CA 1
ATOM 1452 C C . PHE A 1 183 ? 4.236 -0.224 10.287 1.00 89.44 183 PHE A C 1
ATOM 1454 O O . PHE A 1 183 ? 4.338 -1.448 10.383 1.00 89.44 183 PHE A O 1
ATOM 1461 N N . MET A 1 184 ? 4.330 0.572 11.357 1.00 90.75 184 MET A N 1
ATOM 1462 C CA . MET A 1 184 ? 4.456 0.047 12.720 1.00 90.75 184 MET A CA 1
ATOM 1463 C C . MET A 1 184 ? 3.212 -0.744 13.136 1.00 90.75 184 MET A C 1
ATOM 1465 O O . MET A 1 184 ? 3.350 -1.856 13.648 1.00 90.75 184 MET A O 1
ATOM 1469 N N . TYR A 1 185 ? 2.009 -0.215 12.883 1.00 90.25 185 TYR A N 1
ATOM 1470 C CA . TYR A 1 185 ? 0.761 -0.920 13.191 1.00 90.25 185 TYR A CA 1
ATOM 1471 C C . TYR A 1 185 ? 0.591 -2.191 12.358 1.00 90.25 185 TYR A C 1
ATOM 1473 O O . TYR A 1 185 ? 0.214 -3.226 12.901 1.00 90.25 185 TYR A O 1
ATOM 1481 N N . HIS A 1 186 ? 0.936 -2.148 11.073 1.00 89.88 186 HIS A N 1
ATOM 1482 C CA . HIS A 1 186 ? 0.904 -3.329 10.213 1.00 89.88 186 HIS A CA 1
ATOM 1483 C C . HIS A 1 186 ? 1.925 -4.394 10.653 1.00 89.88 186 HIS A C 1
ATOM 1485 O O . HIS A 1 186 ? 1.626 -5.583 10.714 1.00 89.88 186 HIS A O 1
ATOM 1491 N N . GLY A 1 187 ? 3.129 -3.976 11.053 1.00 91.62 187 GLY A N 1
ATOM 1492 C CA . GLY A 1 187 ? 4.121 -4.882 11.630 1.00 91.62 187 GLY A CA 1
ATOM 1493 C C . GLY A 1 187 ? 3.653 -5.512 12.945 1.00 91.62 187 GLY A C 1
ATOM 1494 O O . GLY A 1 187 ? 3.930 -6.686 13.185 1.00 91.62 187 GLY A O 1
ATOM 1495 N N . ALA A 1 188 ? 2.933 -4.762 13.784 1.00 92.00 188 ALA A N 1
ATOM 1496 C CA . ALA A 1 188 ? 2.326 -5.288 15.004 1.00 92.00 188 ALA A CA 1
ATOM 1497 C C . ALA A 1 188 ? 1.225 -6.317 14.696 1.00 92.00 188 ALA A C 1
ATOM 1499 O O . ALA A 1 188 ? 1.199 -7.370 15.325 1.00 92.00 188 ALA A O 1
ATOM 1500 N N . GLU A 1 189 ? 0.389 -6.069 13.684 1.00 90.38 189 GLU A N 1
ATOM 1501 C CA . GLU A 1 189 ? -0.625 -7.019 13.207 1.00 90.38 189 GLU A CA 1
ATOM 1502 C C . GLU A 1 189 ? 0.003 -8.361 12.807 1.00 90.38 189 GLU A C 1
ATOM 1504 O O . GLU A 1 189 ? -0.448 -9.414 13.256 1.00 90.38 189 GLU A O 1
ATOM 1509 N N . HIS A 1 190 ? 1.090 -8.344 12.030 1.00 93.06 190 HIS A N 1
ATOM 1510 C CA . HIS A 1 190 ? 1.779 -9.580 11.652 1.00 93.06 190 HIS A CA 1
ATOM 1511 C C . HIS A 1 190 ? 2.336 -10.337 12.851 1.00 93.06 190 HIS A C 1
ATOM 1513 O O . HIS A 1 190 ? 2.248 -11.562 12.886 1.00 93.06 190 HIS A O 1
ATOM 1519 N N . LYS A 1 191 ? 2.876 -9.627 13.845 1.00 94.38 191 LYS A N 1
ATOM 1520 C CA . LYS A 1 191 ? 3.348 -10.258 15.080 1.00 94.38 191 LYS A CA 1
ATOM 1521 C C . LYS A 1 191 ? 2.206 -10.936 15.836 1.00 94.38 191 LYS A C 1
ATOM 1523 O O . LYS A 1 191 ? 2.361 -12.069 16.277 1.00 94.38 191 LYS A O 1
ATOM 1528 N N . THR A 1 192 ? 1.057 -10.272 15.946 1.00 93.50 192 THR A N 1
ATOM 1529 C CA . THR A 1 192 ? -0.151 -10.820 16.580 1.00 93.50 192 THR A CA 1
ATOM 1530 C C . THR A 1 192 ? -0.653 -12.064 15.847 1.00 93.50 192 THR A C 1
ATOM 1532 O O . THR A 1 192 ? -0.941 -13.068 16.490 1.00 93.50 192 TH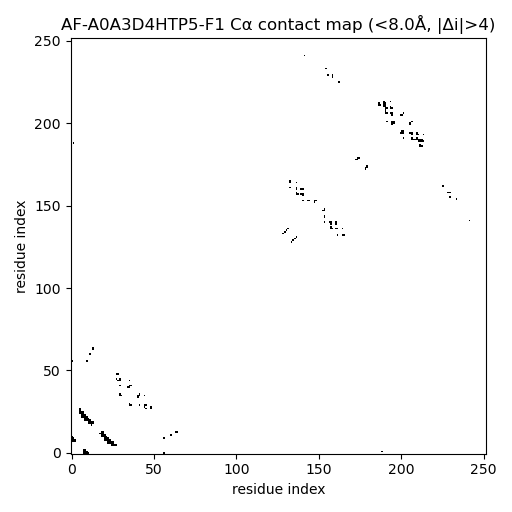R A O 1
ATOM 1535 N N . ILE A 1 193 ? -0.709 -12.039 14.512 1.00 91.44 193 ILE A N 1
ATOM 1536 C CA . ILE A 1 193 ? -1.139 -13.197 13.713 1.00 91.44 193 ILE A CA 1
ATOM 1537 C C . ILE A 1 193 ? -0.145 -14.353 13.854 1.00 91.44 193 ILE A C 1
ATOM 1539 O O . ILE A 1 193 ? -0.563 -15.470 14.133 1.00 91.44 193 ILE A O 1
ATOM 1543 N N . ASN A 1 194 ? 1.158 -14.087 13.736 1.00 94.44 194 ASN A N 1
ATOM 1544 C CA . ASN A 1 194 ? 2.202 -15.103 13.889 1.00 94.44 194 ASN A CA 1
ATOM 1545 C C . ASN A 1 194 ? 2.167 -15.760 15.279 1.00 94.44 194 ASN A C 1
ATOM 1547 O O . ASN A 1 194 ? 2.341 -16.967 15.378 1.00 94.44 194 ASN A O 1
ATOM 1551 N N . CYS A 1 195 ? 1.897 -14.990 16.340 1.00 95.19 195 CYS A N 1
ATOM 1552 C CA . CYS A 1 195 ? 1.718 -15.518 17.697 1.00 95.19 195 CYS A CA 1
ATOM 1553 C C . CYS A 1 195 ? 0.625 -16.594 17.741 1.00 95.19 195 CYS A C 1
ATOM 1555 O O . CYS A 1 195 ? 0.851 -17.691 18.247 1.00 95.19 195 CYS A O 1
ATOM 1557 N N . VAL A 1 196 ? -0.538 -16.280 17.160 1.00 92.69 196 VAL A N 1
ATOM 1558 C CA . VAL A 1 196 ? -1.696 -17.181 17.113 1.00 92.69 196 VAL A CA 1
ATOM 1559 C C . VAL A 1 196 ? -1.432 -18.378 16.197 1.00 92.69 196 VAL A C 1
ATOM 1561 O O . VAL A 1 196 ? -1.750 -19.504 16.565 1.00 92.69 196 VAL A O 1
ATOM 1564 N N . GLU A 1 197 ? -0.825 -18.169 15.025 1.00 92.19 197 GLU A N 1
ATOM 1565 C CA . GLU A 1 197 ? -0.478 -19.251 14.089 1.00 9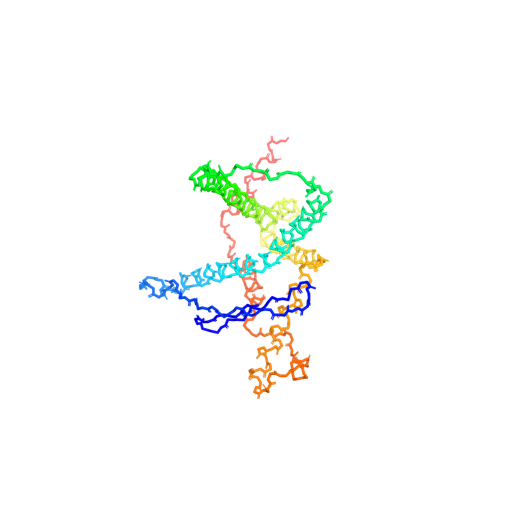2.19 197 GLU A CA 1
ATOM 1566 C C . GLU A 1 197 ? 0.554 -20.226 14.676 1.00 92.19 197 GLU A C 1
ATOM 1568 O O . GLU A 1 197 ? 0.505 -21.416 14.379 1.00 92.19 197 GLU A O 1
ATOM 1573 N N . ASN A 1 198 ? 1.446 -19.741 15.542 1.00 94.25 198 ASN A N 1
ATOM 1574 C CA . ASN A 1 198 ? 2.420 -20.557 16.264 1.00 94.25 198 ASN A CA 1
ATOM 1575 C C . ASN A 1 198 ? 1.842 -21.220 17.533 1.00 94.25 198 ASN A C 1
ATOM 1577 O O . ASN A 1 198 ? 2.571 -21.912 18.238 1.00 94.25 198 ASN A O 1
ATOM 1581 N N . GLY A 1 199 ? 0.553 -21.018 17.834 1.00 94.50 199 GLY A N 1
ATOM 1582 C CA . GLY A 1 199 ? -0.137 -21.657 18.958 1.00 94.50 199 GLY A CA 1
ATOM 1583 C C . GLY A 1 199 ? 0.136 -21.038 20.333 1.00 94.50 199 GLY A C 1
ATOM 1584 O O . GLY A 1 199 ? -0.205 -21.647 21.344 1.00 94.50 199 GLY A O 1
ATOM 1585 N N . PHE A 1 200 ? 0.735 -19.846 20.396 1.00 95.19 200 PHE A N 1
ATOM 1586 C CA . PHE A 1 200 ? 0.955 -19.136 21.657 1.00 95.19 200 PHE A CA 1
ATOM 1587 C C . PHE A 1 200 ? -0.275 -18.324 22.066 1.00 95.19 200 PHE A C 1
ATOM 1589 O O . PHE A 1 200 ? -1.011 -17.796 21.228 1.00 95.19 200 PHE A O 1
ATOM 1596 N N . GLU A 1 201 ? -0.455 -18.155 23.374 1.00 94.69 201 GLU A N 1
ATOM 1597 C CA . GLU A 1 201 ? -1.471 -17.257 23.915 1.00 94.69 201 GLU A CA 1
ATOM 1598 C C . GLU A 1 201 ? -1.173 -15.798 23.540 1.00 94.69 201 GLU A C 1
ATOM 1600 O O . GLU A 1 201 ? -0.013 -15.373 23.513 1.00 94.69 201 GLU A O 1
ATOM 1605 N N . LEU A 1 202 ? -2.225 -15.023 23.257 1.00 92.75 202 LEU A N 1
ATOM 1606 C CA . LEU A 1 202 ? -2.123 -13.651 22.768 1.00 92.75 202 LEU A CA 1
ATOM 1607 C C . LEU A 1 202 ? -1.795 -12.650 23.890 1.00 92.75 202 LEU A C 1
ATOM 1609 O O . LEU A 1 202 ? -2.615 -11.813 24.263 1.00 92.75 202 LEU A O 1
ATOM 1613 N N . THR A 1 203 ? -0.566 -12.720 24.394 1.00 94.44 203 THR A N 1
ATOM 1614 C CA . THR A 1 203 ? -0.006 -11.795 25.388 1.00 94.44 203 THR A CA 1
ATOM 1615 C C . THR A 1 203 ? 1.028 -10.864 24.755 1.00 94.44 203 THR A C 1
ATOM 1617 O O . THR A 1 203 ? 1.592 -11.147 23.693 1.00 94.44 203 THR A O 1
ATOM 1620 N N . VAL A 1 204 ? 1.295 -9.716 25.386 1.00 93.31 204 VAL A N 1
ATOM 1621 C CA . VAL A 1 204 ? 2.273 -8.741 24.869 1.00 93.31 204 VAL A CA 1
ATOM 1622 C C . VAL A 1 204 ? 3.668 -9.365 24.808 1.00 93.31 204 VAL A C 1
ATOM 1624 O O . VAL A 1 204 ? 4.417 -9.134 23.856 1.00 93.31 204 VAL A O 1
ATOM 1627 N N . GLU A 1 205 ? 3.993 -10.182 25.802 1.00 94.88 205 GLU A N 1
ATOM 1628 C CA . GLU A 1 205 ? 5.241 -10.918 25.944 1.00 94.88 205 GLU A CA 1
ATOM 1629 C C . GLU A 1 205 ? 5.428 -11.873 24.764 1.00 94.88 205 GLU A C 1
ATOM 1631 O O . GLU A 1 205 ? 6.455 -11.807 24.086 1.00 94.88 205 GLU A O 1
ATOM 1636 N N . ASN A 1 206 ? 4.405 -12.676 24.449 1.00 95.88 206 ASN A N 1
ATOM 1637 C CA . ASN A 1 206 ? 4.455 -13.652 23.362 1.00 95.88 206 ASN A CA 1
ATOM 1638 C C . ASN A 1 206 ? 4.492 -13.004 21.975 1.00 95.88 206 ASN A C 1
ATOM 1640 O O . ASN A 1 206 ? 5.152 -13.511 21.069 1.00 95.88 206 ASN A O 1
ATOM 1644 N N . VAL A 1 207 ? 3.818 -11.863 21.801 1.00 95.62 207 VAL A N 1
ATOM 1645 C CA . VAL A 1 207 ? 3.746 -11.144 20.520 1.00 95.62 207 VAL A CA 1
ATOM 1646 C C . VAL A 1 207 ? 5.057 -10.421 20.198 1.00 95.62 207 VAL A C 1
ATOM 1648 O O . VAL A 1 207 ? 5.454 -10.346 19.034 1.00 95.62 207 VAL A O 1
ATOM 1651 N N . ARG A 1 208 ? 5.759 -9.871 21.198 1.00 94.00 208 ARG A N 1
ATOM 1652 C CA . ARG A 1 208 ? 6.929 -8.998 20.978 1.00 94.00 208 ARG A CA 1
ATOM 1653 C C . ARG A 1 208 ? 8.052 -9.659 20.182 1.00 94.00 208 ARG A C 1
ATOM 1655 O O . ARG A 1 208 ? 8.644 -8.980 19.334 1.00 94.00 208 ARG A O 1
ATOM 1662 N N . TRP A 1 209 ? 8.321 -10.939 20.426 1.00 94.88 209 TRP A N 1
ATOM 1663 C CA . TRP A 1 209 ? 9.403 -11.685 19.778 1.00 94.88 209 TRP A CA 1
ATOM 1664 C C . TRP A 1 209 ? 9.000 -12.335 18.447 1.00 94.88 209 TRP A C 1
ATOM 1666 O O . TRP A 1 209 ? 9.867 -12.819 17.721 1.00 94.88 209 TRP A O 1
ATOM 1676 N N . GLN A 1 210 ? 7.717 -12.295 18.075 1.00 95.88 210 GLN A N 1
ATOM 1677 C CA . GLN A 1 210 ? 7.268 -12.811 16.782 1.00 95.88 210 GLN A CA 1
ATOM 1678 C C . GLN A 1 210 ? 7.852 -12.005 15.617 1.00 95.88 210 GLN A C 1
ATOM 1680 O O . GLN A 1 210 ? 8.144 -10.805 15.718 1.00 95.88 210 GLN A O 1
ATOM 1685 N N . SER A 1 211 ? 7.975 -12.666 14.466 1.00 93.56 211 SER A N 1
ATOM 1686 C CA . SER A 1 211 ? 8.406 -12.017 13.229 1.00 93.56 211 SER A CA 1
ATOM 1687 C C . SER A 1 211 ? 7.391 -10.970 12.763 1.00 93.56 211 SER A C 1
ATOM 1689 O O . SER A 1 211 ? 6.183 -11.130 12.926 1.00 93.56 211 SER A O 1
ATOM 1691 N N . ARG A 1 212 ? 7.888 -9.904 12.124 1.00 92.06 212 ARG A N 1
ATOM 1692 C CA . ARG A 1 212 ? 7.056 -8.928 11.397 1.00 92.06 212 ARG A CA 1
ATOM 1693 C C . ARG A 1 212 ? 6.681 -9.407 9.992 1.00 92.06 212 ARG A C 1
ATOM 1695 O O . ARG A 1 212 ? 5.918 -8.726 9.320 1.00 92.06 212 ARG A O 1
ATOM 1702 N N . GLN A 1 213 ? 7.246 -10.518 9.520 1.00 89.12 213 GLN A N 1
ATOM 1703 C CA . GLN A 1 213 ? 6.950 -11.081 8.205 1.00 89.12 213 GLN A CA 1
ATOM 1704 C C . GLN A 1 213 ? 5.823 -12.109 8.323 1.00 89.12 213 GLN A C 1
ATOM 1706 O O . GLN A 1 213 ? 5.869 -12.969 9.199 1.00 89.12 213 GLN A O 1
ATOM 1711 N N . ASN A 1 214 ? 4.840 -12.053 7.425 1.00 86.19 214 ASN A N 1
ATOM 1712 C CA . ASN A 1 214 ? 3.783 -13.060 7.324 1.00 86.19 214 ASN A CA 1
ATOM 1713 C C . ASN A 1 214 ? 3.500 -13.377 5.843 1.00 86.19 214 ASN A C 1
ATOM 1715 O O . ASN A 1 214 ? 3.561 -12.491 4.989 1.00 86.19 214 ASN A O 1
ATOM 1719 N N . LYS A 1 215 ? 3.189 -14.643 5.529 1.00 80.88 215 LYS A N 1
ATOM 1720 C CA . LYS A 1 215 ? 2.913 -15.125 4.158 1.00 80.88 215 LYS A CA 1
ATOM 1721 C C . LYS A 1 215 ? 1.670 -14.482 3.532 1.00 80.88 215 LYS A C 1
ATOM 1723 O O . LYS A 1 215 ? 1.549 -14.434 2.315 1.00 80.88 215 LYS A O 1
ATOM 1728 N N . ARG A 1 216 ? 0.758 -13.985 4.367 1.00 81.31 216 ARG A N 1
ATOM 1729 C CA . ARG A 1 216 ? -0.479 -13.303 3.972 1.00 81.31 216 ARG A CA 1
ATOM 1730 C C . ARG A 1 216 ? -0.250 -11.824 3.632 1.00 81.31 216 ARG A C 1
ATOM 1732 O O . ARG A 1 216 ? -1.172 -11.164 3.164 1.00 81.31 216 ARG A O 1
ATOM 1739 N N . CYS A 1 217 ? 0.956 -11.293 3.859 1.00 82.00 217 CYS A N 1
ATOM 1740 C CA . CYS A 1 217 ? 1.268 -9.901 3.565 1.00 82.00 217 CYS A CA 1
ATOM 1741 C C . CYS A 1 217 ? 1.340 -9.654 2.049 1.00 82.00 217 CYS A C 1
ATOM 1743 O O . CYS A 1 217 ? 2.128 -10.271 1.326 1.00 82.00 217 CYS A O 1
ATOM 1745 N N . GLY A 1 218 ? 0.549 -8.689 1.575 1.00 74.69 218 GLY A N 1
ATOM 1746 C CA . GLY A 1 218 ? 0.465 -8.300 0.165 1.00 74.69 218 GLY A CA 1
ATOM 1747 C C . GLY A 1 218 ? 1.739 -7.676 -0.424 1.00 74.69 218 GLY A C 1
ATOM 1748 O O . GLY A 1 218 ? 1.785 -7.444 -1.630 1.00 74.69 218 GLY A O 1
ATOM 1749 N N . THR A 1 219 ? 2.792 -7.440 0.367 1.00 78.12 219 THR A N 1
ATOM 1750 C CA . THR A 1 219 ? 4.095 -6.961 -0.141 1.00 78.12 219 THR A CA 1
ATOM 1751 C C . THR A 1 219 ? 4.697 -7.926 -1.161 1.00 78.12 219 THR A C 1
ATOM 1753 O O . THR A 1 219 ? 5.208 -7.495 -2.193 1.00 78.12 219 THR A O 1
ATOM 1756 N N . SER A 1 220 ? 4.543 -9.234 -0.938 1.00 69.69 220 SER A N 1
ATOM 1757 C CA . SER A 1 220 ? 4.981 -10.269 -1.885 1.00 69.69 220 SER A CA 1
ATOM 1758 C C . SER A 1 220 ? 4.177 -10.224 -3.189 1.00 69.69 220 SER A C 1
ATOM 1760 O O . SER A 1 220 ? 4.736 -10.391 -4.271 1.00 69.69 220 SER A O 1
ATOM 1762 N N . PHE A 1 221 ? 2.871 -9.939 -3.101 1.00 78.44 221 PHE A N 1
ATOM 1763 C CA . PHE A 1 221 ? 2.011 -9.773 -4.274 1.00 78.44 221 PHE A CA 1
ATOM 1764 C C . PHE A 1 221 ? 2.417 -8.549 -5.103 1.00 78.44 221 PHE A C 1
ATOM 1766 O O . PHE A 1 221 ? 2.516 -8.658 -6.323 1.00 78.44 221 PHE A O 1
ATOM 1773 N N . MET A 1 222 ? 2.723 -7.411 -4.465 1.00 75.56 222 MET A N 1
ATOM 1774 C CA . MET A 1 222 ? 3.199 -6.221 -5.182 1.00 75.56 222 MET A CA 1
ATOM 1775 C C . MET A 1 222 ? 4.499 -6.498 -5.946 1.00 75.56 222 MET A C 1
ATOM 1777 O O . MET A 1 222 ? 4.587 -6.181 -7.131 1.00 75.56 222 MET A O 1
ATOM 1781 N N . LEU A 1 223 ? 5.474 -7.157 -5.311 1.00 72.19 223 LEU A N 1
ATOM 1782 C CA . LEU A 1 223 ? 6.724 -7.541 -5.976 1.00 72.19 223 LEU A CA 1
ATOM 1783 C C . LEU A 1 223 ? 6.485 -8.509 -7.143 1.00 72.19 223 LEU A C 1
ATOM 1785 O O . LEU A 1 223 ? 7.093 -8.361 -8.201 1.00 72.19 223 LEU A O 1
ATOM 1789 N N . PHE A 1 224 ? 5.563 -9.461 -6.993 1.00 76.00 224 PHE A N 1
ATOM 1790 C CA . PHE A 1 224 ? 5.210 -10.403 -8.054 1.00 76.00 224 PHE A CA 1
ATOM 1791 C C . PHE A 1 224 ? 4.552 -9.720 -9.261 1.00 76.00 224 PHE A C 1
ATOM 1793 O O . PHE A 1 224 ? 4.944 -9.976 -10.399 1.00 76.00 224 PHE A O 1
ATOM 1800 N N . VAL A 1 225 ? 3.602 -8.804 -9.035 1.00 74.50 225 VAL A N 1
ATOM 1801 C CA . VAL A 1 225 ? 2.979 -8.005 -10.107 1.00 74.50 225 VAL A CA 1
ATOM 1802 C C . VAL A 1 225 ? 4.034 -7.179 -10.844 1.00 74.50 225 VAL A C 1
ATOM 1804 O O . VAL A 1 225 ? 4.018 -7.108 -12.074 1.00 74.50 225 VAL A O 1
ATOM 1807 N N . MET A 1 226 ? 4.991 -6.605 -10.114 1.00 75.00 226 MET A N 1
ATOM 1808 C CA . MET A 1 226 ? 6.095 -5.863 -10.718 1.00 75.00 226 MET A CA 1
ATOM 1809 C C . MET A 1 226 ? 7.021 -6.753 -11.547 1.00 75.00 226 MET A C 1
ATOM 1811 O O . MET A 1 226 ? 7.322 -6.398 -12.685 1.00 75.00 226 MET A O 1
ATOM 1815 N N . LEU A 1 227 ? 7.423 -7.919 -11.038 1.00 75.62 227 LEU A N 1
ATOM 1816 C CA . LEU A 1 227 ? 8.263 -8.871 -11.772 1.00 75.62 227 LEU A CA 1
ATOM 1817 C C . LEU A 1 227 ? 7.564 -9.395 -13.033 1.00 75.62 227 LEU A C 1
ATOM 1819 O O . LEU A 1 227 ? 8.165 -9.409 -14.106 1.00 75.62 227 LEU A O 1
ATOM 1823 N N . ILE A 1 228 ? 6.272 -9.734 -12.956 1.00 76.56 228 ILE A N 1
ATOM 1824 C CA . ILE A 1 228 ? 5.485 -10.098 -14.145 1.00 76.56 228 ILE A CA 1
ATOM 1825 C C . ILE A 1 228 ? 5.447 -8.943 -15.142 1.00 76.56 228 ILE A C 1
ATOM 1827 O O . ILE A 1 228 ? 5.513 -9.186 -16.343 1.00 76.56 228 ILE A O 1
ATOM 1831 N N . SER A 1 229 ? 5.369 -7.691 -14.685 1.00 67.62 229 SER A N 1
ATOM 1832 C CA . SER A 1 229 ? 5.362 -6.538 -15.590 1.00 67.62 229 SER A CA 1
ATOM 1833 C C . SER A 1 229 ? 6.678 -6.351 -16.361 1.00 67.62 229 SER A C 1
ATOM 1835 O O . SER A 1 229 ? 6.648 -5.759 -17.437 1.00 67.62 229 SER A O 1
ATOM 1837 N N . LEU A 1 230 ? 7.798 -6.888 -15.854 1.00 67.75 230 LEU A N 1
ATOM 1838 C CA . LEU A 1 230 ? 9.082 -6.953 -16.567 1.00 67.75 230 LEU A CA 1
ATOM 1839 C C . LEU A 1 230 ? 9.098 -8.072 -17.615 1.00 67.75 230 LEU A C 1
ATOM 1841 O O . LEU A 1 230 ? 9.688 -7.913 -18.679 1.00 67.75 230 LEU A O 1
ATOM 1845 N N . ILE A 1 231 ? 8.446 -9.198 -17.308 1.00 67.00 231 ILE A N 1
ATOM 1846 C CA . ILE A 1 231 ? 8.399 -10.395 -18.163 1.00 67.00 231 ILE A CA 1
ATOM 1847 C C . ILE A 1 231 ? 7.306 -10.277 -19.238 1.00 67.00 231 ILE A C 1
ATOM 1849 O O . ILE A 1 231 ? 7.407 -10.896 -20.299 1.00 67.00 231 ILE A O 1
ATOM 1853 N N . ARG A 1 232 ? 6.240 -9.498 -18.993 1.00 56.56 232 ARG A N 1
ATOM 1854 C CA . ARG A 1 232 ? 5.125 -9.344 -19.934 1.00 56.56 232 ARG A CA 1
ATOM 1855 C C . ARG A 1 232 ? 5.665 -8.759 -21.237 1.00 56.56 232 ARG A C 1
ATOM 1857 O O . ARG A 1 232 ? 6.148 -7.634 -21.281 1.00 56.56 232 ARG A O 1
ATOM 1864 N N . PHE A 1 233 ? 5.557 -9.604 -22.258 1.00 50.66 233 PHE A N 1
ATOM 1865 C CA . PHE A 1 233 ? 6.132 -9.510 -23.589 1.00 50.66 233 PHE A CA 1
ATOM 1866 C C . PHE A 1 233 ? 6.317 -8.094 -24.158 1.00 50.66 233 PHE A C 1
ATOM 1868 O O . PHE A 1 233 ? 5.433 -7.250 -23.994 1.00 50.66 233 PHE A O 1
ATOM 1875 N N . PRO A 1 234 ? 7.401 -7.876 -24.929 1.00 54.12 234 PRO A N 1
ATOM 1876 C CA . PRO A 1 234 ? 7.589 -6.687 -25.746 1.00 54.12 234 PRO A CA 1
ATOM 1877 C C . PRO A 1 234 ? 6.397 -6.473 -26.689 1.00 54.12 234 PRO A C 1
ATOM 1879 O O . PRO A 1 234 ? 6.314 -7.054 -27.770 1.00 54.12 234 PRO A O 1
ATOM 1882 N N . ASP A 1 235 ? 5.435 -5.663 -26.251 1.00 53.81 235 ASP A N 1
ATOM 1883 C CA . ASP A 1 235 ? 4.236 -5.355 -27.018 1.00 53.81 235 ASP A CA 1
ATOM 1884 C C . ASP A 1 235 ? 4.662 -4.580 -28.276 1.00 53.81 235 ASP A C 1
ATOM 1886 O O . ASP A 1 235 ? 5.331 -3.542 -28.192 1.00 53.81 235 ASP A O 1
ATOM 1890 N N . GLY A 1 236 ? 4.279 -5.075 -29.456 1.00 52.19 236 GLY A N 1
ATOM 1891 C CA . GLY A 1 236 ? 4.541 -4.427 -30.746 1.00 52.19 236 GLY A CA 1
ATOM 1892 C C . GLY A 1 236 ? 4.060 -2.970 -30.791 1.00 52.19 236 GLY A C 1
ATOM 1893 O O . GLY A 1 236 ? 4.618 -2.161 -31.533 1.00 52.19 236 GLY A O 1
ATOM 1894 N N . ARG A 1 237 ? 3.118 -2.589 -29.915 1.00 54.03 237 ARG A N 1
ATOM 1895 C CA . ARG A 1 237 ? 2.703 -1.194 -29.691 1.00 54.03 237 ARG A CA 1
ATOM 1896 C C . ARG A 1 237 ? 3.841 -0.263 -29.261 1.00 54.03 237 ARG A C 1
ATOM 1898 O O . ARG A 1 237 ? 3.913 0.859 -29.757 1.00 54.03 237 ARG A O 1
ATOM 1905 N N . LYS A 1 238 ? 4.774 -0.715 -28.413 1.00 57.25 238 LYS A N 1
ATOM 1906 C CA . LYS A 1 238 ? 5.932 0.102 -27.992 1.00 57.25 238 LYS A CA 1
ATOM 1907 C C . LYS A 1 238 ? 6.903 0.356 -29.145 1.00 57.25 238 LYS A C 1
ATOM 1909 O O . LYS A 1 238 ? 7.462 1.444 -29.251 1.00 57.25 238 LYS A O 1
ATOM 1914 N N . ARG A 1 239 ? 7.048 -0.616 -30.055 1.00 58.72 239 ARG A N 1
ATOM 1915 C CA . ARG A 1 239 ? 7.886 -0.500 -31.261 1.00 58.72 239 ARG A CA 1
ATOM 1916 C C . ARG A 1 239 ? 7.382 0.610 -32.193 1.00 58.72 239 ARG A C 1
ATOM 1918 O O . ARG A 1 239 ? 8.190 1.360 -32.732 1.00 58.72 239 ARG A O 1
ATOM 1925 N N . ASN A 1 240 ? 6.062 0.755 -32.328 1.00 57.06 240 ASN A N 1
ATOM 1926 C CA . ASN A 1 240 ? 5.445 1.819 -33.128 1.00 57.06 240 ASN A CA 1
ATOM 1927 C C . ASN A 1 240 ? 5.543 3.196 -32.454 1.00 57.06 240 ASN A C 1
ATOM 1929 O O . ASN A 1 240 ? 5.783 4.187 -33.134 1.00 57.06 240 ASN A O 1
ATOM 1933 N N . MET A 1 241 ? 5.428 3.262 -31.125 1.00 59.84 241 MET A N 1
ATOM 1934 C CA . MET A 1 241 ? 5.510 4.525 -30.384 1.00 59.84 241 MET A CA 1
ATOM 1935 C C . MET A 1 241 ? 6.935 5.098 -30.351 1.00 59.84 241 MET A C 1
ATOM 1937 O O . MET A 1 241 ? 7.119 6.293 -30.556 1.00 59.84 241 MET A O 1
ATOM 1941 N N . ILE A 1 242 ? 7.953 4.245 -30.182 1.00 61.00 242 ILE A N 1
ATOM 1942 C CA . ILE A 1 242 ? 9.367 4.651 -30.271 1.00 61.00 242 ILE A CA 1
ATOM 1943 C C . ILE A 1 242 ? 9.711 5.099 -31.699 1.00 61.00 242 ILE A C 1
ATOM 1945 O O . ILE A 1 242 ? 10.387 6.110 -31.873 1.00 61.00 242 ILE A O 1
ATOM 1949 N N . LYS A 1 243 ? 9.201 4.402 -32.730 1.00 60.72 243 LYS A N 1
ATOM 1950 C CA . LYS A 1 243 ? 9.320 4.864 -34.122 1.00 60.72 243 LYS A CA 1
ATOM 1951 C C . LYS A 1 243 ? 8.683 6.241 -34.316 1.00 60.72 243 LYS A C 1
ATOM 1953 O O . LYS A 1 243 ? 9.332 7.096 -34.901 1.00 60.72 243 LYS A O 1
ATOM 1958 N N . LEU A 1 244 ? 7.476 6.479 -33.792 1.00 59.41 244 LEU A N 1
ATOM 1959 C CA . LEU A 1 244 ? 6.836 7.799 -33.857 1.00 59.41 244 LEU A CA 1
ATOM 1960 C C . LEU A 1 244 ? 7.686 8.880 -33.175 1.00 59.41 244 LEU A C 1
ATOM 1962 O O . LEU A 1 244 ? 7.934 9.910 -33.783 1.00 59.41 244 LEU A O 1
ATOM 1966 N N . ILE A 1 245 ? 8.181 8.639 -31.956 1.00 61.97 245 ILE A N 1
ATOM 1967 C CA . ILE A 1 245 ? 9.005 9.610 -31.212 1.00 61.97 245 ILE A CA 1
ATOM 1968 C C . ILE A 1 245 ? 10.310 9.936 -31.960 1.00 61.97 245 ILE A C 1
ATOM 1970 O O . ILE A 1 245 ? 10.719 11.097 -32.010 1.00 61.97 245 ILE A O 1
ATOM 1974 N N . ASN A 1 246 ? 10.954 8.939 -32.572 1.00 60.53 246 ASN A N 1
ATOM 1975 C CA . ASN A 1 246 ? 12.159 9.157 -33.375 1.00 60.53 246 ASN A CA 1
ATOM 1976 C C . ASN A 1 246 ? 11.861 9.880 -34.700 1.00 60.53 246 ASN A C 1
ATOM 1978 O O . ASN A 1 246 ? 12.657 10.720 -35.106 1.00 60.53 246 ASN A O 1
ATOM 1982 N N . ILE A 1 247 ? 10.715 9.616 -35.340 1.00 60.22 247 ILE A N 1
ATOM 1983 C CA . ILE A 1 247 ? 10.274 10.334 -36.549 1.00 60.22 247 ILE A CA 1
ATOM 1984 C C . ILE A 1 247 ? 10.012 11.811 -36.224 1.00 60.22 247 ILE A C 1
ATOM 1986 O O . ILE A 1 247 ? 10.522 12.682 -36.918 1.00 60.22 247 ILE A O 1
ATOM 1990 N N . THR A 1 248 ? 9.306 12.119 -35.134 1.00 57.25 248 THR A N 1
ATOM 1991 C CA . THR A 1 248 ? 9.012 13.510 -34.746 1.00 57.25 248 THR A CA 1
ATOM 1992 C C . THR A 1 248 ? 10.274 14.302 -34.387 1.00 57.25 248 THR A C 1
ATOM 1994 O O . THR A 1 248 ? 10.343 15.498 -34.653 1.00 57.25 248 THR A O 1
ATOM 1997 N N . ASN A 1 249 ? 11.293 13.647 -33.821 1.00 54.62 249 ASN A N 1
ATOM 1998 C CA . ASN A 1 249 ? 12.588 14.270 -33.519 1.00 54.62 249 ASN A CA 1
ATOM 1999 C C . ASN A 1 249 ? 13.531 14.378 -34.730 1.00 54.62 249 ASN A C 1
ATOM 2001 O O . ASN A 1 249 ? 14.529 15.077 -34.626 1.00 54.62 249 ASN A O 1
ATOM 2005 N N . SER A 1 250 ? 13.242 13.693 -35.843 1.00 49.72 250 SER A N 1
ATOM 2006 C CA . SER A 1 250 ? 14.002 13.789 -37.100 1.00 49.72 250 SER A CA 1
ATOM 2007 C C . SER A 1 250 ? 13.421 14.825 -38.074 1.00 49.72 250 SER A C 1
ATOM 2009 O O . SER A 1 250 ? 14.014 15.065 -39.121 1.00 49.72 250 SER A O 1
ATOM 2011 N N . ILE A 1 251 ? 1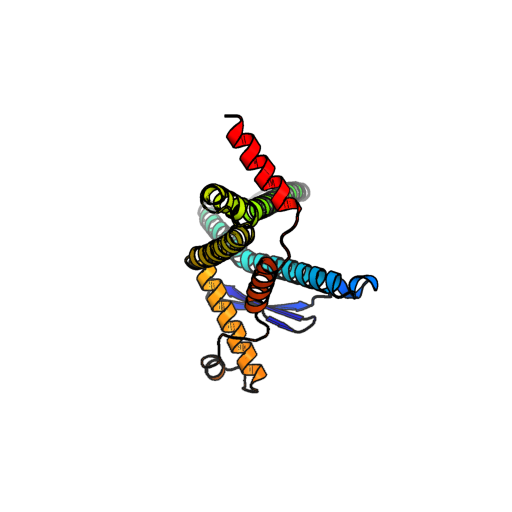2.248 15.391 -37.760 1.00 53.88 251 ILE A N 1
ATOM 2012 C CA . ILE A 1 251 ? 11.547 16.421 -38.553 1.00 53.88 251 ILE A CA 1
ATOM 2013 C C . ILE A 1 251 ? 11.785 17.837 -37.969 1.00 53.88 251 ILE A C 1
ATOM 2015 O O . ILE A 1 251 ? 11.322 18.830 -38.525 1.00 53.88 251 ILE A O 1
ATOM 2019 N N . LYS A 1 252 ? 12.536 17.949 -36.866 1.00 42.16 252 LYS A N 1
ATOM 2020 C CA . LYS A 1 252 ? 13.125 19.204 -36.372 1.00 42.16 252 LYS A CA 1
ATOM 2021 C C . LYS A 1 252 ? 14.613 19.225 -36.677 1.00 42.16 252 LYS A C 1
ATOM 2023 O O . LYS A 1 252 ? 15.112 20.336 -36.943 1.00 42.16 252 LYS A O 1
#

Radius of gyration: 27.34 Å; Cα contacts (8 Å, |Δi|>4): 127; chains: 1; bounding box: 66×62×74 Å

Sequence (252 aa):
MMKNQDTYATAVRKPNNEIVVEKSTYKNFSDKVKLFKLPIFRGMLVFVDSLVIGLKTLNYSASFFEDEEEQEKDKKKDKTKDKKRGKTKDKKKGKTKDKQRDGKEDRKKAEQSNALMMAAAVVLSIGLSIALFMVLPVLISGIFSKLITNYYALTLMEGLIRLAIFIGYVLAASQMSEIKRVFMYHGAEHKTINCVENGFELTVENVRWQSRQNKRCGTSFMLFVMLISLIRFPDGRKRNMIKLINITNSIK

pLDDT: mean 73.91, std 20.07, range [25.11, 95.88]

Mean predicted aligned error: 13.93 Å

Foldseek 3Di:
DDDDDQKDKAWAQAPVRDIDIDIDGHDQPLVPDPVCVPPVNVVVSVVVSVVVVVVVNVVVNVVSVVVVVVVVVVVVVVVVPVVPDDDDDDDDDDDDPPVVPVVVVVVVVVVVVVVVVVVVVVVVVVVVCCCQQPVVLLVVLLVCCVVDVDPLVSLLSSLVSNVVSVVVVVVVVCVDPVNVVVLVVLLLVQLQVQLVVVPHDRDPVSSVPRGSDDPPDCVVVVVVVSVVVSVVDPPVVSVVVSVVVVVVVVVD

Solvent-accessible surface area (backbone atoms only — not comparable to full-atom values): 14639 Å² total; per-residue (Å²): 113,52,76,56,92,50,34,36,37,40,72,42,73,45,96,88,69,47,75,49,72,49,79,48,77,51,82,69,74,60,80,78,45,82,77,35,69,42,72,68,51,34,53,55,46,56,49,51,53,49,49,53,54,48,51,54,50,52,51,58,57,48,48,66,60,53,57,50,54,53,52,52,55,48,56,57,56,52,67,63,53,77,82,70,73,84,81,78,92,83,82,82,89,89,85,90,72,66,84,72,55,62,65,55,55,54,49,51,52,52,52,51,51,50,51,50,50,51,51,50,52,50,54,50,51,52,51,51,48,45,44,61,68,56,48,44,28,51,55,57,39,59,65,48,50,80,80,41,84,52,66,68,60,47,54,51,48,28,40,51,46,40,51,51,52,51,53,50,49,52,55,57,54,49,67,39,70,68,48,41,50,52,53,51,52,53,34,48,50,26,7,50,50,47,23,52,76,70,70,45,70,98,42,73,76,55,25,68,79,35,52,60,72,54,94,85,47,61,67,61,55,53,54,48,56,50,53,48,61,60,66,56,66,91,52,70,67,58,60,53,51,52,50,50,56,53,50,62,64,70,76,110